Protein AF-0000000078887656 (afdb_homodimer)

InterPro domains:
  IPR001005 SANT/Myb domain [PF00249] (3-48)
  IPR001005 SANT/Myb domain [PF00249] (54-100)
  IPR001005 SANT/Myb domain [PF00249] (106-149)
  IPR001005 SANT/Myb domain [PS50090] (1-48)
  IPR001005 SANT/Myb domain [PS50090] (49-100)
  IPR001005 SANT/Myb domain [PS50090] (101-151)
  IPR001005 SANT/Myb domain [SM00717] (2-50)
  IPR001005 SANT/Myb domain [SM00717] (53-102)
  IPR001005 SANT/Myb domain [SM00717] (105-153)
  IPR001005 SANT/Myb domain [cd00167] (5-48)
  IPR001005 SANT/Myb domain [cd00167] (56-100)
  IPR001005 SANT/Myb domain [cd00167] (108-148)
  IPR009057 Homedomain-like superfamily [SSF46689] (3-52)
  IPR009057 Homedomain-like superfamily [SSF46689] (51-147)
  IPR017930 Myb domain [PS51294] (1-48)
  IPR017930 Myb domain [PS51294] (49-104)
  IPR017930 Myb domain [PS51294] (106-155)
  IPR050560 Transcription factors Myb-like [PTHR45614] (54-153)

Structure (mmCIF, N/CA/C/O backbone):
data_AF-0000000078887656-model_v1
#
loop_
_entity.id
_entity.type
_entity.pdbx_description
1 polymer 'Uncharacterized protein'
#
loop_
_atom_site.group_PDB
_atom_site.id
_atom_site.type_symbol
_atom_site.label_atom_id
_atom_site.label_alt_id
_atom_site.label_comp_id
_atom_site.label_asym_id
_atom_site.label_entity_id
_atom_site.label_seq_id
_atom_site.pdbx_PDB_ins_code
_atom_site.Cartn_x
_atom_site.Cartn_y
_atom_site.Cartn_z
_atom_site.occupancy
_atom_site.B_iso_or_equiv
_atom_site.auth_seq_id
_atom_site.auth_comp_id
_atom_site.auth_asym_id
_atom_site.auth_atom_id
_atom_site.pdbx_PDB_model_num
ATOM 1 N N . ILE A 1 1 ? 14.57 22.562 29.5 1 83.75 1 ILE A N 1
ATOM 2 C CA . ILE A 1 1 ? 13.531 22.391 28.5 1 83.75 1 ILE A CA 1
ATOM 3 C C . ILE A 1 1 ? 13.672 21.031 27.828 1 83.75 1 ILE A C 1
ATOM 5 O O . ILE A 1 1 ? 14.758 20.672 27.359 1 83.75 1 ILE A O 1
ATOM 9 N N . ASN A 1 2 ? 12.695 20.234 27.969 1 86.88 2 ASN A N 1
ATOM 10 C CA . ASN A 1 2 ? 12.688 18.891 27.438 1 86.88 2 ASN A CA 1
ATOM 11 C C . ASN A 1 2 ? 12.406 18.875 25.938 1 86.88 2 ASN A C 1
ATOM 13 O O . ASN A 1 2 ? 11.305 19.219 25.5 1 86.88 2 ASN A O 1
ATOM 17 N N . LYS A 1 3 ? 13.445 18.578 25.125 1 88.19 3 LYS A N 1
ATOM 18 C CA . LYS A 1 3 ? 13.289 18.547 23.672 1 88.19 3 LYS A CA 1
ATOM 19 C C . LYS A 1 3 ? 13.031 17.125 23.172 1 88.19 3 LYS A C 1
ATOM 21 O O . LYS A 1 3 ? 13.086 16.875 21.969 1 88.19 3 LYS A O 1
ATOM 26 N N . GLY A 1 4 ? 12.773 16.266 24.188 1 89 4 GLY A N 1
ATOM 27 C CA . GLY A 1 4 ? 12.57 14.859 23.859 1 89 4 GLY A CA 1
ATOM 28 C C . GLY A 1 4 ? 11.148 14.562 23.422 1 89 4 GLY A C 1
ATOM 29 O O . GLY A 1 4 ? 10.312 15.461 23.344 1 89 4 GLY A O 1
ATOM 30 N N . ARG A 1 5 ? 10.898 13.289 23.25 1 93.56 5 ARG A N 1
ATOM 31 C CA . ARG A 1 5 ? 9.594 12.828 22.781 1 93.56 5 ARG A CA 1
ATOM 32 C C . ARG A 1 5 ? 8.531 12.984 23.859 1 93.56 5 ARG A C 1
ATOM 34 O O . ARG A 1 5 ? 8.844 12.914 25.047 1 93.56 5 ARG A O 1
ATOM 41 N N . TRP A 1 6 ? 7.34 13.414 23.406 1 96.81 6 TRP A N 1
ATOM 42 C CA . TRP A 1 6 ? 6.195 13.453 24.312 1 96.81 6 TRP A CA 1
ATOM 43 C C . TRP A 1 6 ? 5.75 12.039 24.688 1 96.81 6 TRP A C 1
ATOM 45 O O . TRP A 1 6 ? 5.668 11.164 23.828 1 96.81 6 TRP A O 1
ATOM 55 N N . THR A 1 7 ? 5.531 11.797 25.984 1 95.62 7 THR A N 1
ATOM 56 C CA . THR A 1 7 ? 5.035 10.5 26.422 1 95.62 7 THR A CA 1
ATOM 57 C C . THR A 1 7 ? 3.514 10.438 26.312 1 95.62 7 THR A C 1
ATOM 59 O O . THR A 1 7 ? 2.852 11.469 26.203 1 95.62 7 THR A O 1
ATOM 62 N N . LYS A 1 8 ? 3.006 9.25 26.391 1 96.06 8 LYS A N 1
ATOM 63 C CA . LYS A 1 8 ? 1.556 9.086 26.359 1 96.06 8 LYS A CA 1
ATOM 64 C C . LYS A 1 8 ? 0.898 9.812 27.531 1 96.06 8 LYS A C 1
ATOM 66 O O . LYS A 1 8 ? -0.168 10.406 27.375 1 96.06 8 LYS A O 1
ATOM 71 N N . GLU A 1 9 ? 1.502 9.75 28.594 1 96.06 9 GLU A N 1
ATOM 72 C CA . GLU A 1 9 ? 0.995 10.422 29.781 1 96.06 9 GLU A CA 1
ATOM 73 C C . GLU A 1 9 ? 0.99 11.938 29.609 1 96.06 9 GLU A C 1
ATOM 75 O O . GLU A 1 9 ? 0.031 12.609 29.984 1 96.06 9 GLU A O 1
ATOM 80 N N . GLU A 1 10 ? 2.033 12.422 29.094 1 96.5 10 GLU A N 1
ATOM 81 C CA . GLU A 1 10 ? 2.119 13.859 28.828 1 96.5 10 GLU A CA 1
ATOM 82 C C . GLU A 1 10 ? 1.035 14.297 27.844 1 96.5 10 GLU A C 1
ATOM 84 O O . GLU A 1 10 ? 0.403 15.336 28.047 1 96.5 10 GLU A O 1
ATOM 89 N N . ASP A 1 11 ? 0.928 13.477 26.859 1 97.44 11 ASP A N 1
ATOM 90 C CA . ASP A 1 11 ? -0.087 13.781 25.859 1 97.44 11 ASP A CA 1
ATOM 91 C C . ASP A 1 11 ? -1.481 13.82 26.484 1 97.44 11 ASP A C 1
ATOM 93 O O . ASP A 1 11 ? -2.26 14.734 26.203 1 97.44 11 ASP A O 1
ATOM 97 N N . GLU A 1 12 ? -1.842 12.812 27.266 1 97.19 12 GLU A N 1
ATOM 98 C CA . GLU A 1 12 ? -3.141 12.766 27.922 1 97.19 12 GLU A CA 1
ATOM 99 C C . GLU A 1 12 ? -3.332 13.969 28.844 1 97.19 12 GLU A C 1
ATOM 101 O O . GLU A 1 12 ? -4.41 14.562 28.875 1 97.19 12 GLU A O 1
ATOM 106 N N . LYS A 1 13 ? -2.328 14.25 29.547 1 96.75 13 LYS A N 1
ATOM 107 C CA . LYS A 1 13 ? -2.375 15.406 30.438 1 96.75 13 LYS A CA 1
ATOM 108 C C . LYS A 1 13 ? -2.596 16.703 29.656 1 96.75 13 LYS A C 1
ATOM 110 O O . LYS A 1 13 ? -3.41 17.531 30.047 1 96.75 13 LYS A O 1
ATOM 115 N N . LEU A 1 14 ? -1.89 16.844 28.625 1 97.19 14 LEU A N 1
ATOM 116 C CA . LEU A 1 14 ? -2.018 18.031 27.797 1 97.19 14 LEU A CA 1
ATOM 117 C C . LEU A 1 14 ? -3.428 18.156 27.234 1 97.19 14 LEU A C 1
ATOM 119 O O . LEU A 1 14 ? -4 19.234 27.203 1 97.19 14 LEU A O 1
ATOM 123 N N . LYS A 1 15 ? -3.938 17.094 26.75 1 96.25 15 LYS A N 1
ATOM 124 C CA . LYS A 1 15 ? -5.305 17.094 26.234 1 96.25 15 LYS A CA 1
ATOM 125 C C . LYS A 1 15 ? -6.293 17.578 27.281 1 96.25 15 LYS A C 1
ATOM 127 O O . LYS A 1 15 ? -7.148 18.422 27 1 96.25 15 LYS A O 1
ATOM 132 N N . ASP A 1 16 ? -6.172 16.984 28.453 1 96.44 16 ASP A N 1
ATOM 133 C CA . ASP A 1 16 ? -7.059 17.359 29.547 1 96.44 16 ASP A CA 1
ATOM 134 C C . ASP A 1 16 ? -6.934 18.844 29.875 1 96.44 16 ASP A C 1
ATOM 136 O O . ASP A 1 16 ? -7.941 19.531 30.047 1 96.44 16 ASP A O 1
ATOM 140 N N . LEU A 1 17 ? -5.777 19.328 29.969 1 96.31 17 LEU A N 1
ATOM 141 C CA . LEU A 1 17 ? -5.512 20.719 30.312 1 96.31 17 LEU A CA 1
ATOM 142 C C . LEU A 1 17 ? -6.027 21.672 29.234 1 96.31 17 LEU A C 1
ATOM 144 O O . LEU A 1 17 ? -6.582 22.719 29.547 1 96.31 17 LEU A O 1
ATOM 148 N N . ALA A 1 18 ? -5.738 21.219 28.031 1 94.25 18 ALA A N 1
ATOM 149 C CA . ALA A 1 18 ? -6.215 22.047 26.906 1 94.25 18 ALA A CA 1
ATOM 150 C C . ALA A 1 18 ? -7.734 22.156 26.922 1 94.25 18 ALA A C 1
ATOM 152 O O . ALA A 1 18 ? -8.289 23.219 26.594 1 94.25 18 ALA A O 1
ATOM 153 N N . CYS A 1 19 ? -8.383 21.125 27.281 1 93 19 CYS A N 1
ATOM 154 C CA . CYS A 1 19 ? -9.836 21.109 27.375 1 93 19 CYS A CA 1
ATOM 155 C C . CYS A 1 19 ? -10.328 21.969 28.531 1 93 19 CYS A C 1
ATOM 157 O O . CYS A 1 19 ? -11.32 22.688 28.406 1 93 19 CYS A O 1
ATOM 159 N N . GLU A 1 20 ? -9.625 21.953 29.578 1 94.12 20 GLU A N 1
ATOM 160 C CA . GLU A 1 20 ? -10.039 22.641 30.797 1 94.12 20 GLU A CA 1
ATOM 161 C C . GLU A 1 20 ? -9.664 24.125 30.75 1 94.12 20 GLU A C 1
ATOM 163 O O . GLU A 1 20 ? -10.469 24.984 31.125 1 94.12 20 GLU A O 1
ATOM 168 N N . LEU A 1 21 ? -8.484 24.438 30.297 1 94.5 21 LEU A N 1
ATOM 169 C CA . LEU A 1 21 ? -7.949 25.797 30.406 1 94.5 21 LEU A CA 1
ATOM 170 C C . LEU A 1 21 ? -8.062 26.531 29.078 1 94.5 21 LEU A C 1
ATOM 172 O O . LEU A 1 21 ? -7.941 27.75 29.031 1 94.5 21 LEU A O 1
ATOM 176 N N . GLY A 1 22 ? -8.328 25.766 28.047 1 90 22 GLY A N 1
ATOM 177 C CA . GLY A 1 22 ? -8.352 26.375 26.734 1 90 22 GLY A CA 1
ATOM 178 C C . GLY A 1 22 ? -6.977 26.75 26.219 1 90 22 GLY A C 1
ATOM 179 O O . GLY A 1 22 ? -5.98 26.125 26.578 1 90 22 GLY A O 1
ATOM 180 N N . PRO A 1 23 ? -6.938 27.781 25.328 1 87.94 23 PRO A N 1
ATOM 181 C CA . PRO A 1 23 ? -5.664 28.109 24.688 1 87.94 23 PRO A CA 1
ATOM 182 C C . PRO A 1 23 ? -4.801 29.047 25.531 1 87.94 23 PRO A C 1
ATOM 184 O O . PRO A 1 23 ? -4.281 30.047 25.016 1 87.94 23 PRO A O 1
ATOM 187 N N . ASN A 1 24 ? -4.781 28.859 26.75 1 95.38 24 ASN A N 1
ATOM 188 C CA . ASN A 1 24 ? -3.854 29.516 27.656 1 95.38 24 ASN A CA 1
ATOM 189 C C . ASN A 1 24 ? -2.586 28.688 27.859 1 95.38 24 ASN A C 1
ATOM 191 O O . ASN A 1 24 ? -2.408 28.062 28.906 1 95.38 24 ASN A O 1
ATOM 195 N N . TRP A 1 25 ? -1.712 28.797 26.953 1 96.81 25 TRP A N 1
ATOM 196 C CA . TRP A 1 25 ? -0.589 27.875 26.859 1 96.81 25 TRP A CA 1
ATOM 197 C C . TRP A 1 25 ? 0.437 28.141 27.953 1 96.81 25 TRP A C 1
ATOM 199 O O . TRP A 1 25 ? 1.14 27.234 28.391 1 96.81 25 TRP A O 1
ATOM 209 N N . LYS A 1 26 ? 0.559 29.422 28.406 1 96.31 26 LYS A N 1
ATOM 210 C CA . LYS A 1 26 ? 1.424 29.719 29.531 1 96.31 26 LYS A CA 1
ATOM 211 C C . LYS A 1 26 ? 0.971 28.969 30.781 1 96.31 26 LYS A C 1
ATOM 213 O O . LYS A 1 26 ? 1.787 28.359 31.484 1 96.31 26 LYS A O 1
ATOM 218 N N . GLU A 1 27 ? -0.291 29.031 30.953 1 96.19 27 GLU A N 1
ATOM 219 C CA . GLU A 1 27 ? -0.86 28.328 32.094 1 96.19 27 GLU A CA 1
ATOM 220 C C . GLU A 1 27 ? -0.752 26.812 31.922 1 96.19 27 GLU A C 1
ATOM 222 O O . GLU A 1 27 ? -0.432 26.094 32.875 1 96.19 27 GLU A O 1
ATOM 227 N N . VAL A 1 28 ? -1.08 26.266 30.734 1 96.88 28 VAL A N 1
ATOM 228 C CA . VAL A 1 28 ? -0.982 24.844 30.438 1 96.88 28 VAL A CA 1
ATOM 229 C C . VAL A 1 28 ? 0.438 24.359 30.719 1 96.88 28 VAL A C 1
ATOM 231 O O . VAL A 1 28 ? 0.633 23.344 31.391 1 96.88 28 VAL A O 1
ATOM 234 N N . ALA A 1 29 ? 1.453 25.125 30.281 1 96.69 29 ALA A N 1
ATOM 235 C CA . ALA A 1 29 ? 2.861 24.766 30.391 1 96.69 29 ALA A CA 1
ATOM 236 C C . ALA A 1 29 ? 3.299 24.703 31.844 1 96.69 29 ALA A C 1
ATOM 238 O O . ALA A 1 29 ? 4.211 23.969 32.219 1 96.69 29 ALA A O 1
ATOM 239 N N . SER A 1 30 ? 2.652 25.547 32.688 1 96.38 30 SER A N 1
ATOM 240 C CA . SER A 1 30 ? 3.008 25.609 34.094 1 96.38 30 SER A CA 1
ATOM 241 C C . SER A 1 30 ? 2.752 24.281 34.781 1 96.38 30 SER A C 1
ATOM 243 O O . SER A 1 30 ? 3.287 24.031 35.875 1 96.38 30 SER A O 1
ATOM 245 N N . HIS A 1 31 ? 1.967 23.422 34.125 1 96.25 31 HIS A N 1
ATOM 246 C CA . HIS A 1 31 ? 1.666 22.125 34.719 1 96.25 31 HIS A CA 1
ATOM 247 C C . HIS A 1 31 ? 2.672 21.062 34.281 1 96.25 31 HIS A C 1
ATOM 249 O O . HIS A 1 31 ? 2.574 19.906 34.656 1 96.25 31 HIS A O 1
ATOM 255 N N . PHE A 1 32 ? 3.566 21.453 33.438 1 96.44 32 PHE A N 1
ATOM 256 C CA . PHE A 1 32 ? 4.641 20.578 33 1 96.44 32 PHE A CA 1
ATOM 257 C C . PHE A 1 32 ? 5.988 21.062 33.5 1 96.44 32 PHE A C 1
ATOM 259 O O . PHE A 1 32 ? 6.289 22.25 33.438 1 96.44 32 PHE A O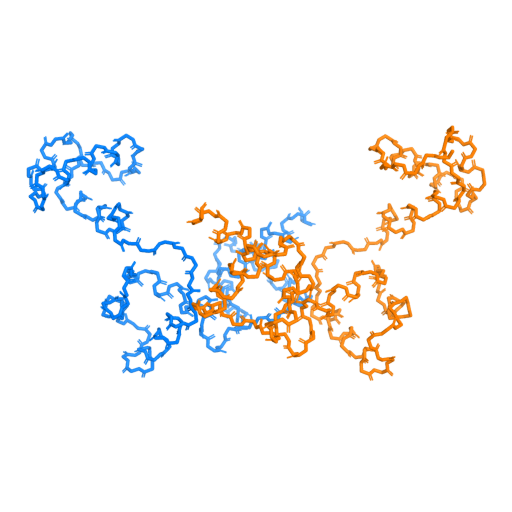 1
ATOM 266 N N . PRO A 1 33 ? 6.801 20.156 34.094 1 92.31 33 PRO A N 1
ATOM 267 C CA . PRO A 1 33 ? 8.078 20.562 34.688 1 92.31 33 PRO A CA 1
ATOM 268 C C . PRO A 1 33 ? 9.102 21 33.625 1 92.31 33 PRO A C 1
ATOM 270 O O . PRO A 1 33 ? 9.953 21.844 33.906 1 92.31 33 PRO A O 1
ATOM 273 N N . ASP A 1 34 ? 9 20.422 32.438 1 94.94 34 ASP A N 1
ATOM 274 C CA . ASP A 1 34 ? 10.109 20.641 31.516 1 94.94 34 ASP A CA 1
ATOM 275 C C . ASP A 1 34 ? 9.602 20.938 30.109 1 94.94 34 ASP A C 1
ATOM 277 O O . ASP A 1 34 ? 10.281 20.641 29.125 1 94.94 34 ASP A O 1
ATOM 281 N N . ARG A 1 35 ? 8.398 21.422 30.047 1 96.38 35 ARG A N 1
ATOM 282 C CA . ARG A 1 35 ? 7.852 21.812 28.75 1 96.38 35 ARG A CA 1
ATOM 283 C C . ARG A 1 35 ? 7.547 23.312 28.703 1 96.38 35 ARG A C 1
ATOM 285 O O . ARG A 1 35 ? 7.055 23.875 29.688 1 96.38 35 ARG A O 1
ATOM 292 N N . THR A 1 36 ? 7.805 23.891 27.547 1 96.56 36 THR A N 1
ATOM 293 C CA . THR A 1 36 ? 7.523 25.312 27.359 1 96.56 36 THR A CA 1
ATOM 294 C C . THR A 1 36 ? 6.121 25.516 26.797 1 96.56 36 THR A C 1
ATOM 296 O O . THR A 1 36 ? 5.484 24.562 26.344 1 96.56 36 THR A O 1
ATOM 299 N N . ASP A 1 37 ? 5.684 26.703 26.812 1 96.12 37 ASP A N 1
ATOM 300 C CA . ASP A 1 37 ? 4.363 27.031 26.281 1 96.12 37 ASP A CA 1
ATOM 301 C C . ASP A 1 37 ? 4.305 26.766 24.781 1 96.12 37 ASP A C 1
ATOM 303 O O . ASP A 1 37 ? 3.316 26.234 24.281 1 96.12 37 ASP A O 1
ATOM 307 N N . VAL A 1 38 ? 5.41 27.109 24.125 1 96.06 38 VAL A N 1
ATOM 308 C CA . VAL A 1 38 ? 5.465 26.906 22.688 1 96.06 38 VAL A CA 1
ATOM 309 C C . VAL A 1 38 ? 5.398 25.422 22.359 1 96.06 38 VAL A C 1
ATOM 311 O O . VAL A 1 38 ? 4.707 25.016 21.422 1 96.06 38 VAL A O 1
ATOM 314 N N . GLN A 1 39 ? 6.031 24.625 23.141 1 96.62 39 GLN A N 1
ATOM 315 C CA . GLN A 1 39 ? 6.016 23.172 22.922 1 96.62 39 GLN A CA 1
ATOM 316 C C . GLN A 1 39 ? 4.617 22.609 23.125 1 96.62 39 GLN A C 1
ATOM 318 O O . GLN A 1 39 ? 4.168 21.766 22.328 1 96.62 39 GLN A O 1
ATOM 323 N N . CYS A 1 40 ? 3.975 23.047 24.094 1 97.06 40 CYS A N 1
ATOM 324 C CA . CYS A 1 40 ? 2.615 22.594 24.375 1 97.06 40 CYS A CA 1
ATOM 325 C C . CYS A 1 40 ? 1.669 23 23.25 1 97.06 40 CYS A C 1
ATOM 327 O O . CYS A 1 40 ? 0.871 22.172 22.781 1 97.06 40 CYS A O 1
ATOM 329 N N . GLN A 1 41 ? 1.842 24.219 22.922 1 95.88 41 GLN A N 1
ATOM 330 C CA . GLN A 1 41 ? 1.02 24.75 21.844 1 95.88 41 GLN A CA 1
ATOM 331 C C . GLN A 1 41 ? 1.218 23.953 20.562 1 95.88 41 GLN A C 1
ATOM 333 O O . GLN A 1 41 ? 0.247 23.562 19.906 1 95.88 41 GLN A O 1
ATOM 338 N N . GLN A 1 42 ? 2.41 23.719 20.188 1 95 42 GLN A N 1
ATOM 339 C CA . GLN A 1 42 ? 2.729 22.984 18.969 1 95 42 GLN A CA 1
ATOM 340 C C . GLN A 1 42 ? 2.215 21.547 19.031 1 95 42 GLN A C 1
ATOM 342 O O . GLN A 1 42 ? 1.653 21.031 18.062 1 95 42 GLN A O 1
ATOM 347 N N . ARG A 1 43 ? 2.447 21 20.172 1 96.12 43 ARG A N 1
ATOM 348 C CA . ARG A 1 43 ? 1.996 19.625 20.344 1 96.12 43 ARG A CA 1
ATOM 349 C C . ARG A 1 43 ? 0.486 19.516 20.156 1 96.12 43 ARG A C 1
ATOM 351 O O . ARG A 1 43 ? -0.001 18.578 19.516 1 96.12 43 ARG A O 1
ATOM 358 N N . TRP A 1 44 ? -0.22 20.375 20.672 1 95.38 44 TRP A N 1
ATOM 359 C CA . TRP A 1 44 ? -1.676 20.375 20.562 1 95.38 44 TRP A CA 1
ATOM 360 C C . TRP A 1 44 ? -2.113 20.609 19.125 1 95.38 44 TRP A C 1
ATOM 362 O O . TRP A 1 44 ? -2.869 19.797 18.562 1 95.38 44 TRP A O 1
ATOM 372 N N . HIS A 1 45 ? -1.579 21.625 18.469 1 92.38 45 HIS A N 1
ATOM 373 C CA . HIS A 1 45 ? -2.051 22.047 17.156 1 92.38 45 HIS A CA 1
ATOM 374 C C . HIS A 1 45 ? -1.65 21.062 16.062 1 92.38 45 HIS A C 1
ATOM 376 O O . HIS A 1 45 ? -2.381 20.875 15.094 1 92.38 45 HIS A O 1
ATOM 382 N N . LYS A 1 46 ? -0.534 20.359 16.359 1 92.5 46 LYS A N 1
ATOM 383 C CA . LYS A 1 46 ? -0.004 19.531 15.273 1 92.5 46 LYS A CA 1
ATOM 384 C C . LYS A 1 46 ? -0.311 18.047 15.5 1 92.5 46 LYS A C 1
ATOM 386 O O . LYS A 1 46 ? -0.23 17.25 14.578 1 92.5 46 LYS A O 1
ATOM 391 N N . VAL A 1 47 ? -0.684 17.719 16.75 1 94.25 47 VAL A N 1
ATOM 392 C CA . VAL A 1 47 ? -0.737 16.281 17.016 1 94.25 47 VAL A CA 1
ATOM 393 C C . VAL A 1 47 ? -2.029 15.945 17.75 1 94.25 47 VAL A C 1
ATOM 395 O O . VAL A 1 47 ? -2.744 15.016 17.359 1 94.25 47 VAL A O 1
ATOM 398 N N . LEU A 1 48 ? -2.43 16.703 18.75 1 94.75 48 LEU A N 1
ATOM 399 C CA . LEU A 1 48 ? -3.396 16.203 19.719 1 94.75 48 LEU A CA 1
ATOM 400 C C . LEU A 1 48 ? -4.789 16.766 19.438 1 94.75 48 LEU A C 1
ATOM 402 O O . LEU A 1 48 ? -5.789 16.188 19.859 1 94.75 48 LEU A O 1
ATOM 406 N N . ASN A 1 49 ? -4.855 17.859 18.719 1 93 49 ASN A N 1
ATOM 407 C CA . ASN A 1 49 ? -6.145 18.484 18.422 1 93 49 ASN A CA 1
ATOM 408 C C . ASN A 1 49 ? -7.098 17.5 17.75 1 93 49 ASN A C 1
ATOM 410 O O . ASN A 1 49 ? -6.781 16.938 16.703 1 93 49 ASN A O 1
ATOM 414 N N . PRO A 1 50 ? -8.242 17.234 18.312 1 90.56 50 PRO A N 1
ATOM 415 C CA . PRO A 1 50 ? -9.203 16.266 17.766 1 90.56 50 PRO A CA 1
ATOM 416 C C . PRO A 1 50 ? -9.742 16.656 16.406 1 90.56 50 PRO A C 1
ATOM 418 O O . PRO A 1 50 ? -10.297 15.82 15.688 1 90.56 50 PRO A O 1
ATOM 421 N N . GLU A 1 51 ? -9.594 17.875 16 1 91.44 51 GLU A N 1
ATOM 422 C CA . GLU A 1 51 ? -10.086 18.328 14.703 1 91.44 51 GLU A CA 1
ATOM 423 C C . GLU A 1 51 ? -9.141 17.906 13.578 1 91.44 51 GLU A C 1
ATOM 425 O O . GLU A 1 51 ? -9.508 17.969 12.398 1 91.44 51 GLU A O 1
ATOM 430 N N . LEU A 1 52 ? -7.938 17.531 13.977 1 92.81 52 LEU A N 1
ATOM 431 C CA . LEU A 1 52 ? -6.977 17.078 12.984 1 92.81 52 LEU A CA 1
ATOM 432 C C . LEU A 1 52 ? -7.418 15.742 12.375 1 92.81 52 LEU A C 1
ATOM 434 O O . LEU A 1 52 ? -7.898 14.859 13.094 1 92.81 52 LEU A O 1
ATOM 438 N N . ILE A 1 53 ? -7.266 15.688 11.094 1 91.38 53 ILE A N 1
ATOM 439 C CA . ILE A 1 53 ? -7.602 14.453 10.391 1 91.38 53 ILE A CA 1
ATOM 440 C C . ILE A 1 53 ? -6.324 13.695 10.031 1 91.38 53 ILE A C 1
ATOM 442 O O . ILE A 1 53 ? -5.484 14.203 9.281 1 91.38 53 ILE A O 1
ATOM 446 N N . LYS A 1 54 ? -6 12.523 10.594 1 87.31 54 LYS A N 1
ATOM 447 C CA . LYS A 1 54 ? -4.805 11.719 10.375 1 87.31 54 LYS A CA 1
ATOM 448 C C . LYS A 1 54 ? -5.121 10.477 9.539 1 87.31 54 LYS A C 1
ATOM 450 O O . LYS A 1 54 ? -4.223 9.711 9.188 1 87.31 54 LYS A O 1
ATOM 455 N N . GLY A 1 55 ? -6.254 10.391 8.961 1 87.12 55 GLY A N 1
ATOM 456 C CA . GLY A 1 55 ? -6.688 9.211 8.234 1 87.12 55 GLY A CA 1
ATOM 457 C C . GLY A 1 55 ? -6.434 9.305 6.742 1 87.12 55 GLY A C 1
ATOM 458 O O . GLY A 1 55 ? -5.699 10.188 6.285 1 87.12 55 GLY A O 1
ATOM 459 N N . PRO A 1 56 ? -6.91 8.398 6.031 1 91.06 56 PRO A N 1
ATOM 460 C CA . PRO A 1 56 ? -6.684 8.367 4.582 1 91.06 56 PRO A CA 1
ATOM 461 C C . PRO A 1 56 ? -7.191 9.625 3.881 1 91.06 56 PRO A C 1
ATOM 463 O O . PRO A 1 56 ? -8.094 10.297 4.387 1 91.06 56 PRO A O 1
ATOM 466 N N . TRP A 1 57 ? -6.535 9.945 2.822 1 95.81 57 TRP A N 1
ATOM 467 C CA . TRP A 1 57 ? -6.949 11.07 1.981 1 95.81 57 TRP A CA 1
ATOM 468 C C . TRP A 1 57 ? -8.086 10.656 1.049 1 95.81 57 TRP A C 1
ATOM 470 O O . TRP A 1 57 ? -8.07 9.555 0.492 1 95.81 57 TRP A O 1
ATOM 480 N N . THR A 1 58 ? -9.094 11.555 0.947 1 94.75 58 THR A N 1
ATOM 481 C CA . THR A 1 58 ? -10.172 11.32 -0.006 1 94.75 58 THR A CA 1
ATOM 482 C C . THR A 1 58 ? -9.82 11.891 -1.376 1 94.75 58 THR A C 1
ATOM 484 O O . THR A 1 58 ? -8.883 12.688 -1.499 1 94.75 58 THR A O 1
ATOM 487 N N . LYS A 1 59 ? -10.594 11.477 -2.326 1 96.19 59 LYS A N 1
ATOM 488 C CA . LYS A 1 59 ? -10.383 12 -3.67 1 96.19 59 LYS A CA 1
ATOM 489 C C . LYS A 1 59 ? -10.594 13.516 -3.703 1 96.19 59 LYS A C 1
ATOM 491 O O . LYS A 1 59 ? -9.852 14.234 -4.379 1 96.19 59 LYS A O 1
ATOM 496 N N . GLU A 1 60 ? -11.539 13.922 -2.936 1 97 60 GLU A N 1
ATOM 497 C CA . GLU A 1 60 ? -11.844 15.352 -2.871 1 97 60 GLU A CA 1
ATOM 498 C C . GLU A 1 60 ? -10.68 16.125 -2.266 1 97 60 GLU A C 1
ATOM 500 O O . GLU A 1 60 ? -10.328 17.203 -2.76 1 97 60 GLU A O 1
ATOM 505 N N . GLU A 1 61 ? -10.156 15.602 -1.241 1 97.38 61 GLU A N 1
ATOM 506 C CA . GLU A 1 61 ? -8.992 16.234 -0.62 1 97.38 61 GLU A CA 1
ATOM 507 C C . GLU A 1 61 ? -7.809 16.281 -1.581 1 97.38 61 GLU A C 1
ATOM 509 O O . GLU A 1 61 ? -7.148 17.312 -1.713 1 97.38 61 GLU A O 1
ATOM 514 N N . ASP A 1 62 ? -7.609 15.172 -2.25 1 98.06 62 ASP A N 1
ATOM 515 C CA . ASP A 1 62 ? -6.516 15.094 -3.211 1 98.06 62 ASP A CA 1
ATOM 516 C C . ASP A 1 62 ? -6.684 16.125 -4.328 1 98.06 62 ASP A C 1
ATOM 518 O O . ASP A 1 62 ? -5.73 16.812 -4.691 1 98.06 62 ASP A O 1
ATOM 522 N N . GLU A 1 63 ? -7.852 16.188 -4.824 1 97.94 63 GLU A N 1
ATOM 523 C CA . GLU A 1 63 ? -8.141 17.141 -5.895 1 97.94 63 GLU A CA 1
ATOM 524 C C . GLU A 1 63 ? -7.926 18.578 -5.422 1 97.94 63 GLU A C 1
ATOM 526 O O . GLU A 1 63 ? -7.418 19.406 -6.172 1 97.94 63 GLU A O 1
ATOM 531 N N . LYS A 1 64 ? -8.289 18.797 -4.188 1 98.19 64 LYS A N 1
ATOM 532 C CA . LYS A 1 64 ? -8.102 20.125 -3.623 1 98.19 64 LYS A CA 1
ATOM 533 C C . LYS A 1 64 ? -6.621 20.453 -3.475 1 98.19 64 LYS A C 1
ATOM 535 O O . LYS A 1 64 ? -6.195 21.578 -3.779 1 98.19 64 LYS A O 1
ATOM 540 N N . VAL A 1 65 ? -5.855 19.5 -3.047 1 98.5 65 VAL A N 1
ATOM 541 C CA . VAL A 1 65 ? -4.414 19.703 -2.926 1 98.5 65 VAL A CA 1
ATOM 542 C C . VAL A 1 65 ? -3.822 20.047 -4.293 1 98.5 65 VAL A C 1
ATOM 544 O O . VAL A 1 65 ? -3.049 21 -4.426 1 98.5 65 VAL A O 1
ATOM 547 N N . VAL A 1 66 ? -4.184 19.328 -5.293 1 98.31 66 VAL A N 1
ATOM 548 C CA . VAL A 1 66 ? -3.678 19.531 -6.648 1 98.31 66 VAL A CA 1
ATOM 549 C C . VAL A 1 66 ? -4.059 20.922 -7.141 1 98.31 66 VAL A C 1
ATOM 551 O O . VAL A 1 66 ? -3.227 21.641 -7.699 1 98.31 66 VAL A O 1
ATOM 554 N N . GLU A 1 67 ? -5.305 21.281 -6.914 1 98.44 67 GLU A N 1
ATOM 555 C CA . GLU A 1 67 ? -5.801 22.594 -7.309 1 98.44 67 GLU A CA 1
ATOM 556 C C . GLU A 1 67 ? -4.992 23.703 -6.656 1 98.44 67 GLU A C 1
ATOM 558 O O . GLU A 1 67 ? -4.57 24.656 -7.332 1 98.44 67 GLU A O 1
ATOM 563 N N . LEU A 1 68 ? -4.766 23.578 -5.418 1 98.44 68 LEU A N 1
ATOM 564 C CA . LEU A 1 68 ? -4.09 24.625 -4.652 1 98.44 68 LEU A CA 1
ATOM 565 C C . LEU A 1 68 ? -2.607 24.688 -5.004 1 98.44 68 LEU A C 1
ATOM 567 O O . LEU A 1 68 ? -2.014 25.766 -5.027 1 98.44 68 LEU A O 1
ATOM 571 N N . VAL A 1 69 ? -2.047 23.547 -5.312 1 98.25 69 VAL A N 1
ATOM 572 C CA . VAL A 1 69 ? -0.655 23.531 -5.75 1 98.25 69 VAL A CA 1
ATOM 573 C C . VAL A 1 69 ? -0.529 24.219 -7.105 1 98.25 69 VAL A C 1
ATOM 575 O O . VAL A 1 69 ? 0.441 24.938 -7.359 1 98.25 69 VAL A O 1
ATOM 578 N N . ASN A 1 70 ? -1.473 23.969 -7.934 1 97.94 70 ASN A N 1
ATOM 579 C CA . ASN A 1 70 ? -1.479 24.625 -9.234 1 97.94 70 ASN A CA 1
ATOM 580 C C . ASN A 1 70 ? -1.629 26.141 -9.094 1 97.94 70 ASN A C 1
ATOM 582 O O . ASN A 1 70 ? -1.05 26.891 -9.875 1 97.94 70 ASN A O 1
ATOM 586 N N . LYS A 1 71 ? -2.316 26.562 -8.047 1 97.56 71 LYS A N 1
ATOM 587 C CA . LYS A 1 71 ? -2.594 27.969 -7.832 1 97.56 71 LYS A CA 1
ATOM 588 C C . LYS A 1 71 ? -1.436 28.656 -7.113 1 97.56 71 LYS A C 1
ATOM 590 O O . LYS A 1 71 ? -1.003 29.734 -7.512 1 97.56 71 LYS A O 1
ATOM 595 N N . TYR A 1 72 ? -0.883 28.031 -6.074 1 97.31 72 TYR A N 1
ATOM 596 C CA . TYR A 1 72 ? 0.065 28.703 -5.191 1 97.31 72 TYR A CA 1
ATOM 597 C C . TYR A 1 72 ? 1.466 28.125 -5.355 1 97.31 72 TYR A C 1
ATOM 599 O O . TYR A 1 72 ? 2.432 28.656 -4.801 1 97.31 72 TYR A O 1
ATOM 607 N N . GLY A 1 73 ? 1.58 27.031 -6.098 1 96.62 73 GLY A N 1
ATOM 608 C CA . GLY A 1 73 ? 2.852 26.344 -6.191 1 96.62 73 GLY A CA 1
ATOM 609 C C . GLY A 1 73 ? 3.076 25.344 -5.062 1 96.62 73 GLY A C 1
ATOM 610 O O . GLY A 1 73 ? 2.379 25.391 -4.043 1 96.62 73 GLY A O 1
ATOM 611 N N . PRO A 1 74 ? 4.055 24.484 -5.18 1 96.06 74 PRO A N 1
ATOM 612 C CA . PRO A 1 74 ? 4.359 23.453 -4.172 1 96.06 74 PRO A CA 1
ATOM 613 C C . PRO A 1 74 ? 5.309 23.969 -3.088 1 96.06 74 PRO A C 1
ATOM 615 O O . PRO A 1 74 ? 6.383 23.391 -2.883 1 96.06 74 PRO A O 1
ATOM 618 N N . LYS A 1 75 ? 5.008 25.062 -2.322 1 94.31 75 LYS A N 1
ATOM 619 C CA . LYS A 1 75 ? 5.879 25.656 -1.312 1 94.31 75 LYS A CA 1
ATOM 620 C C . LYS A 1 75 ? 5.07 26.188 -0.135 1 94.31 75 LYS A C 1
ATOM 622 O O . LYS A 1 75 ? 5.473 26.047 1.021 1 94.31 75 LYS A O 1
ATOM 627 N N . LYS A 1 76 ? 3.877 26.766 -0.322 1 96.44 76 LYS A N 1
ATOM 628 C CA . LYS A 1 76 ? 3.062 27.391 0.718 1 96.44 76 LYS A CA 1
ATOM 629 C C . LYS A 1 76 ? 2.129 26.375 1.368 1 96.44 76 LYS A C 1
ATOM 631 O O . LYS A 1 76 ? 0.906 26.531 1.336 1 96.44 76 LYS A O 1
ATOM 636 N N . TRP A 1 77 ? 2.711 25.469 2.064 1 98.25 77 TRP A N 1
ATOM 637 C CA . TRP A 1 77 ? 1.966 24.297 2.545 1 98.25 77 TRP A CA 1
ATOM 638 C C . TRP A 1 77 ? 1.033 24.688 3.688 1 98.25 77 TRP A C 1
ATOM 640 O O . TRP A 1 77 ? -0.061 24.141 3.82 1 98.25 77 TRP A O 1
ATOM 650 N N . SER A 1 78 ? 1.481 25.625 4.52 1 96.44 78 SER A N 1
ATOM 651 C CA . SER A 1 78 ? 0.598 26.094 5.582 1 96.44 78 SER A CA 1
ATOM 652 C C . SER A 1 78 ? -0.653 26.75 5.008 1 96.44 78 SER A C 1
ATOM 654 O O . SER A 1 78 ? -1.755 26.562 5.523 1 96.44 78 SER A O 1
ATOM 656 N N . LEU A 1 79 ? -0.441 27.5 3.988 1 97.44 79 LEU A N 1
ATOM 657 C CA . LEU A 1 79 ? -1.559 28.141 3.309 1 97.44 79 LEU A CA 1
ATOM 658 C C . LEU A 1 79 ? -2.475 27.109 2.664 1 97.44 79 LEU A C 1
ATOM 660 O O . LEU A 1 79 ? -3.697 27.188 2.791 1 97.44 79 LEU A O 1
ATOM 664 N N . ILE A 1 80 ? -1.915 26.141 2.023 1 98 80 ILE A N 1
ATOM 665 C CA . ILE A 1 80 ? -2.666 25.078 1.367 1 98 80 ILE A CA 1
ATOM 666 C C . ILE A 1 80 ? -3.5 24.312 2.398 1 98 80 ILE A C 1
ATOM 668 O O . ILE A 1 80 ? -4.688 24.062 2.18 1 98 80 ILE A O 1
ATOM 672 N N . ALA A 1 81 ? -2.896 24.062 3.537 1 97.62 81 ALA A N 1
ATOM 673 C CA . ALA A 1 81 ? -3.555 23.297 4.598 1 97.62 81 ALA A CA 1
ATOM 674 C C . ALA A 1 81 ? -4.781 24.047 5.121 1 97.62 81 ALA A C 1
ATOM 676 O O . ALA A 1 81 ? -5.766 23.422 5.52 1 97.62 81 ALA A O 1
ATOM 677 N N . GLN A 1 82 ? -4.766 25.328 5.047 1 97 82 GLN A N 1
ATOM 678 C CA . GLN A 1 82 ? -5.871 26.141 5.539 1 97 82 GLN A CA 1
ATOM 679 C C . GLN A 1 82 ? -7.133 25.922 4.707 1 97 82 GLN A C 1
ATOM 681 O O . GLN A 1 82 ? -8.242 26.172 5.18 1 97 82 GLN A O 1
ATOM 686 N N . HIS A 1 83 ? -6.914 25.453 3.525 1 97.25 83 HIS A N 1
ATOM 687 C CA . HIS A 1 83 ? -8.047 25.234 2.633 1 97.25 83 HIS A CA 1
ATOM 688 C C . HIS A 1 83 ? -8.594 23.812 2.75 1 97.25 83 HIS A C 1
ATOM 690 O O . HIS A 1 83 ? -9.555 23.453 2.068 1 97.25 83 HIS A O 1
ATOM 696 N N . LEU A 1 84 ? -7.965 23.047 3.584 1 97.19 84 LEU A N 1
ATOM 697 C CA . LEU A 1 84 ? -8.406 21.672 3.824 1 97.19 84 LEU A CA 1
ATOM 698 C C . LEU A 1 84 ? -8.852 21.5 5.273 1 97.19 84 LEU A C 1
ATOM 700 O O . LEU A 1 84 ? -8.211 22.016 6.191 1 97.19 84 LEU A O 1
ATOM 704 N N . LYS A 1 85 ? -9.906 20.859 5.402 1 94.94 85 LYS A N 1
ATOM 705 C CA . LYS A 1 85 ? -10.43 20.656 6.75 1 94.94 85 LYS A CA 1
ATOM 706 C C . LYS A 1 85 ? -9.617 19.609 7.504 1 94.94 85 LYS A C 1
ATOM 708 O O . LYS A 1 85 ? -9.523 18.453 7.07 1 94.94 85 LYS A O 1
ATOM 713 N N . GLY A 1 86 ? -8.945 20.062 8.547 1 95.81 86 GLY A N 1
ATOM 714 C CA . GLY A 1 86 ? -8.336 19.125 9.477 1 95.81 86 GLY A CA 1
ATOM 715 C C . GLY A 1 86 ? -6.961 18.656 9.039 1 95.81 86 GLY A C 1
ATOM 716 O O . GLY A 1 86 ? -6.391 17.734 9.625 1 95.81 86 GLY A O 1
ATOM 717 N N . ARG A 1 87 ? -6.508 19.281 7.984 1 97.5 87 ARG A N 1
ATOM 718 C CA . ARG A 1 87 ? -5.172 18.922 7.527 1 97.5 87 ARG A CA 1
ATOM 719 C C . ARG A 1 87 ? -4.148 19.969 7.938 1 97.5 87 ARG A C 1
ATOM 721 O O . ARG A 1 87 ? -4.484 21.141 8.094 1 97.5 87 ARG A O 1
ATOM 728 N N . ILE A 1 88 ? -2.898 19.531 8.07 1 97 88 ILE A N 1
ATOM 729 C CA . ILE A 1 88 ? -1.829 20.469 8.375 1 97 88 ILE A CA 1
ATOM 730 C C . ILE A 1 88 ? -0.822 20.5 7.227 1 97 88 ILE A C 1
ATOM 732 O O . ILE A 1 88 ? -0.854 19.641 6.348 1 97 88 ILE A O 1
ATOM 736 N N . GLY A 1 89 ? 0.046 21.484 7.238 1 97.06 89 GLY A N 1
ATOM 737 C CA . GLY A 1 89 ? 0.983 21.703 6.148 1 97.06 89 GLY A CA 1
ATOM 738 C C . GLY A 1 89 ? 1.848 20.5 5.848 1 97.06 89 GLY A C 1
ATOM 739 O O . GLY A 1 89 ? 2.037 20.141 4.684 1 97.06 89 GLY A O 1
ATOM 740 N N . LYS A 1 90 ? 2.355 19.875 6.852 1 96.62 90 LYS A N 1
ATOM 741 C CA . LYS A 1 90 ? 3.209 18.703 6.68 1 96.62 90 LYS A CA 1
ATOM 742 C C . LYS A 1 90 ? 2.475 17.594 5.926 1 96.62 90 LYS A C 1
ATOM 744 O O . LYS A 1 90 ? 3.043 16.969 5.035 1 96.62 90 LYS A O 1
ATOM 749 N N . GLN A 1 91 ? 1.242 17.406 6.281 1 97.69 91 GLN A N 1
ATOM 750 C CA . GLN A 1 91 ? 0.434 16.375 5.633 1 97.69 91 GLN A CA 1
ATOM 751 C C . GLN A 1 91 ? 0.247 16.672 4.148 1 97.69 91 GLN A C 1
ATOM 753 O O . GLN A 1 91 ? 0.414 15.797 3.305 1 97.69 91 GLN A O 1
ATOM 758 N N . CYS A 1 92 ? -0.055 17.859 3.865 1 98.44 92 CYS A N 1
ATOM 759 C CA . CYS A 1 92 ? -0.259 18.266 2.482 1 98.44 92 CYS A CA 1
ATOM 760 C C . CYS A 1 92 ? 1.019 18.094 1.668 1 98.44 92 CYS A C 1
ATOM 762 O O . CYS A 1 92 ? 0.985 17.578 0.554 1 98.44 92 CYS A O 1
ATOM 764 N N . ARG A 1 93 ? 2.018 18.547 2.277 1 98.12 93 ARG A N 1
ATOM 765 C CA . ARG A 1 93 ? 3.314 18.422 1.618 1 98.12 93 ARG A CA 1
ATOM 766 C C . ARG A 1 93 ? 3.639 16.969 1.306 1 98.12 93 ARG A C 1
ATOM 768 O O . ARG A 1 93 ? 3.996 16.641 0.173 1 98.12 93 ARG A O 1
ATOM 775 N N . GLU A 1 94 ? 3.516 16.156 2.256 1 97.38 94 GLU A N 1
ATOM 776 C CA . GLU A 1 94 ? 3.811 14.742 2.08 1 97.38 94 GLU A CA 1
ATOM 777 C C . GLU A 1 94 ? 2.879 14.109 1.05 1 97.38 94 GLU A C 1
ATOM 779 O O . GLU A 1 94 ? 3.314 13.297 0.232 1 97.38 94 GLU A O 1
ATOM 784 N N . ARG A 1 95 ? 1.682 14.484 1.138 1 98.19 95 ARG A N 1
ATOM 785 C CA . ARG A 1 95 ? 0.704 13.945 0.199 1 98.19 95 ARG A CA 1
ATOM 786 C C . ARG A 1 95 ? 1.069 14.305 -1.238 1 98.19 95 ARG A C 1
ATOM 788 O O . ARG A 1 95 ? 1.015 13.453 -2.127 1 98.19 95 ARG A O 1
ATOM 795 N N . TRP A 1 96 ? 1.452 15.508 -1.457 1 98.44 96 TRP A N 1
ATOM 796 C CA . TRP A 1 96 ? 1.801 15.961 -2.799 1 98.44 96 TRP A CA 1
ATOM 797 C C . TRP A 1 96 ? 3.059 15.258 -3.301 1 98.44 96 TRP A C 1
ATOM 799 O O . TRP A 1 96 ? 3.043 14.625 -4.355 1 98.44 96 TRP A O 1
ATOM 809 N N . HIS A 1 97 ? 4.102 15.258 -2.463 1 97.12 97 HIS A N 1
ATOM 810 C CA . HIS A 1 97 ? 5.422 14.852 -2.928 1 97.12 97 HIS A CA 1
ATOM 811 C C . HIS A 1 97 ? 5.523 13.328 -3.047 1 97.12 97 HIS A C 1
ATOM 813 O O . HIS A 1 97 ? 6.316 12.812 -3.836 1 97.12 97 HIS A O 1
ATOM 819 N N . ASN A 1 98 ? 4.617 12.711 -2.416 1 96.56 98 ASN A N 1
ATOM 820 C CA . ASN A 1 98 ? 4.777 11.266 -2.428 1 96.56 98 ASN A CA 1
ATOM 821 C C . ASN A 1 98 ? 3.676 10.586 -3.242 1 96.56 98 ASN A C 1
ATOM 823 O O . ASN A 1 98 ? 3.816 9.43 -3.643 1 96.56 98 ASN A O 1
ATOM 827 N N . HIS A 1 99 ? 2.625 11.336 -3.471 1 96.38 99 HIS A N 1
ATOM 828 C CA . HIS A 1 99 ? 1.502 10.602 -4.051 1 96.38 99 HIS A CA 1
ATOM 829 C C . HIS A 1 99 ? 0.893 11.367 -5.219 1 96.38 99 HIS A C 1
ATOM 831 O O . HIS A 1 99 ? 0.52 10.773 -6.23 1 96.38 99 HIS A O 1
ATOM 837 N N . LEU A 1 100 ? 0.817 12.648 -5.152 1 97.62 100 LEU A N 1
ATOM 838 C CA . LEU A 1 100 ? -0.059 13.367 -6.07 1 97.62 100 LEU A CA 1
ATOM 83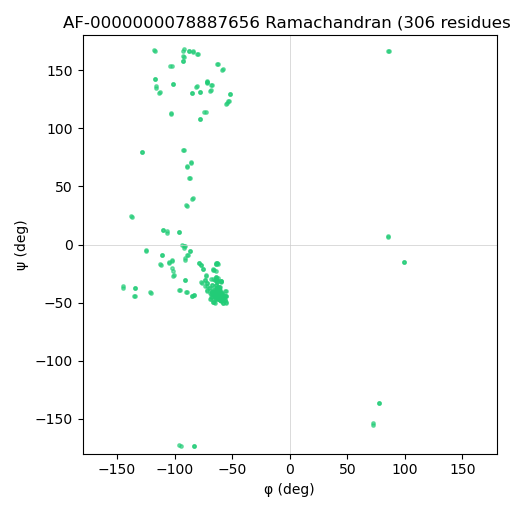9 C C . LEU A 1 100 ? 0.74 13.984 -7.215 1 97.62 100 LEU A C 1
ATOM 841 O O . LEU A 1 100 ? 0.205 14.203 -8.305 1 97.62 100 LEU A O 1
ATOM 845 N N . ASN A 1 101 ? 2.01 14.266 -6.945 1 97.12 101 ASN A N 1
ATOM 846 C CA . ASN A 1 101 ? 2.867 14.828 -7.98 1 97.12 101 ASN A CA 1
ATOM 847 C C . ASN A 1 101 ? 2.838 13.992 -9.258 1 97.12 101 ASN A C 1
ATOM 849 O O . ASN A 1 101 ? 3.08 12.781 -9.219 1 97.12 101 ASN A O 1
ATOM 853 N N . PRO A 1 102 ? 2.498 14.594 -10.383 1 95.44 102 PRO A N 1
ATOM 854 C CA . PRO A 1 102 ? 2.344 13.852 -11.641 1 95.44 102 PRO A CA 1
ATOM 855 C C . PRO A 1 102 ? 3.652 13.227 -12.117 1 95.44 102 PRO A C 1
ATOM 857 O O . PRO A 1 102 ? 3.637 12.328 -12.969 1 95.44 102 PRO A O 1
ATOM 860 N N . HIS A 1 103 ? 4.738 13.617 -11.648 1 95.62 103 HIS A N 1
ATOM 861 C CA . HIS A 1 103 ? 6.035 13.133 -12.102 1 95.62 103 HIS A CA 1
ATOM 862 C C . HIS A 1 103 ? 6.441 11.859 -11.367 1 95.62 103 HIS A C 1
ATOM 864 O O . HIS A 1 103 ? 7.457 11.242 -11.695 1 95.62 103 HIS A O 1
ATOM 870 N N . ILE A 1 104 ? 5.629 11.477 -10.375 1 96.19 104 ILE A N 1
ATOM 871 C CA . ILE A 1 104 ? 5.938 10.289 -9.594 1 96.19 104 ILE A CA 1
ATOM 872 C C . ILE A 1 104 ? 5.559 9.039 -10.383 1 96.19 104 ILE A C 1
ATOM 874 O O . ILE A 1 104 ? 4.457 8.953 -10.93 1 96.19 104 ILE A O 1
ATOM 878 N N . SER A 1 105 ? 6.48 8.133 -10.438 1 93.56 105 SER A N 1
ATOM 879 C CA . SER A 1 105 ? 6.211 6.871 -11.117 1 93.56 105 SER A CA 1
ATOM 880 C C . SER A 1 105 ? 5.516 5.879 -10.195 1 93.56 105 SER A C 1
ATOM 882 O O . SER A 1 105 ? 6.004 5.598 -9.102 1 93.56 105 SER A O 1
ATOM 884 N N . LYS A 1 106 ? 4.426 5.285 -10.664 1 88.12 106 LYS A N 1
ATOM 885 C CA . LYS A 1 106 ? 3.68 4.312 -9.867 1 88.12 106 LYS A CA 1
ATOM 886 C C . LYS A 1 106 ? 3.84 2.904 -10.43 1 88.12 106 LYS A C 1
ATOM 888 O O . LYS A 1 106 ? 3.158 1.974 -10 1 88.12 106 LYS A O 1
ATOM 893 N N . SER A 1 107 ? 4.77 2.807 -11.312 1 91.75 107 SER A N 1
ATOM 894 C CA . SER A 1 107 ? 4.996 1.504 -11.93 1 91.75 107 SER A CA 1
ATOM 895 C C . SER A 1 107 ? 5.82 0.597 -11.023 1 91.75 107 SER A C 1
ATOM 897 O O . SER A 1 107 ? 6.398 1.058 -10.039 1 91.75 107 SER A O 1
ATOM 899 N N . SER A 1 108 ? 5.809 -0.661 -11.32 1 95.38 108 SER A N 1
ATOM 900 C CA . SER A 1 108 ? 6.629 -1.623 -10.586 1 95.38 108 SER A CA 1
ATOM 901 C C . SER A 1 108 ? 8.109 -1.324 -10.758 1 95.38 108 SER A C 1
ATOM 903 O O . SER A 1 108 ? 8.516 -0.675 -11.727 1 95.38 108 SER A O 1
ATOM 905 N N . TRP A 1 109 ? 8.852 -1.763 -9.82 1 96.75 109 TRP A N 1
ATOM 906 C CA . TRP A 1 109 ? 10.297 -1.565 -9.828 1 96.75 109 TRP A CA 1
ATOM 907 C C . TRP A 1 109 ? 10.961 -2.447 -10.883 1 96.75 109 TRP A C 1
ATOM 909 O O . TRP A 1 109 ? 10.578 -3.607 -11.055 1 96.75 109 TRP A O 1
ATOM 919 N N . THR A 1 110 ? 11.945 -1.89 -11.578 1 96.31 110 THR A N 1
ATOM 920 C CA . THR A 1 110 ? 12.703 -2.646 -12.57 1 96.31 110 THR A CA 1
ATOM 921 C C . THR A 1 110 ? 13.945 -3.266 -11.945 1 96.31 110 THR A C 1
ATOM 923 O O . THR A 1 110 ? 14.398 -2.824 -10.883 1 96.31 110 THR A O 1
ATOM 926 N N . GLU A 1 111 ? 14.43 -4.215 -12.648 1 93.62 111 GLU A N 1
ATOM 927 C CA . GLU A 1 111 ? 15.68 -4.812 -12.195 1 93.62 111 GLU A CA 1
ATOM 928 C C . GLU A 1 111 ? 16.812 -3.791 -12.211 1 93.62 111 GLU A C 1
ATOM 930 O O . GLU A 1 111 ? 17.703 -3.826 -11.352 1 93.62 111 GLU A O 1
ATOM 935 N N . GLU A 1 112 ? 16.719 -2.91 -13.125 1 96.62 112 GLU A N 1
ATOM 936 C CA . GLU A 1 112 ? 17.75 -1.87 -13.234 1 96.62 112 GLU A CA 1
ATOM 937 C C . GLU A 1 112 ? 17.672 -0.905 -12.055 1 96.62 112 GLU A C 1
ATOM 939 O O . GLU A 1 112 ? 18.703 -0.499 -11.516 1 96.62 112 GLU A O 1
ATOM 944 N N . GLU A 1 113 ? 16.516 -0.535 -11.68 1 97.31 113 GLU A N 1
ATOM 945 C CA . GLU A 1 113 ? 16.344 0.335 -10.516 1 97.31 113 GLU A CA 1
ATOM 946 C C . GLU A 1 113 ? 16.844 -0.342 -9.242 1 97.31 113 GLU A C 1
ATOM 948 O O . GLU A 1 113 ? 17.484 0.29 -8.406 1 97.31 113 GLU A O 1
ATOM 953 N N . ASP A 1 114 ? 16.578 -1.61 -9.18 1 95.88 114 ASP A N 1
ATOM 954 C CA . ASP A 1 114 ? 17.016 -2.359 -8.008 1 95.88 114 ASP A CA 1
ATOM 955 C C . ASP A 1 114 ? 18.547 -2.35 -7.898 1 95.88 114 ASP A C 1
ATOM 957 O O . ASP A 1 114 ? 19.094 -2.16 -6.809 1 95.88 114 ASP A O 1
ATOM 961 N N . LYS A 1 115 ? 19.109 -2.617 -9.016 1 96.44 115 LYS A N 1
ATOM 962 C CA . LYS A 1 115 ? 20.562 -2.615 -9.039 1 96.44 115 LYS A CA 1
ATOM 963 C C . LYS A 1 115 ? 21.125 -1.252 -8.641 1 96.44 115 LYS A C 1
ATOM 965 O O . LYS A 1 115 ? 22.062 -1.169 -7.836 1 96.44 115 LYS A O 1
ATOM 970 N N . LEU A 1 116 ? 20.484 -0.204 -9.141 1 97.88 116 LEU A N 1
ATOM 971 C CA . LEU A 1 116 ? 20.938 1.156 -8.844 1 97.88 116 LEU A CA 1
ATOM 972 C C . LEU A 1 116 ? 20.75 1.479 -7.367 1 97.88 116 LEU A C 1
ATOM 974 O O . LEU A 1 116 ? 21.656 2.053 -6.742 1 97.88 116 LEU A O 1
ATOM 978 N N . ILE A 1 117 ? 19.672 1.093 -6.754 1 97.88 117 ILE A N 1
ATOM 979 C CA . ILE A 1 117 ? 19.391 1.352 -5.348 1 97.88 117 ILE A CA 1
ATOM 980 C C . ILE A 1 117 ? 20.406 0.602 -4.477 1 97.88 117 ILE A C 1
ATOM 982 O O . ILE A 1 117 ? 20.922 1.155 -3.508 1 97.88 117 ILE A O 1
ATOM 986 N N . TYR A 1 118 ? 20.656 -0.649 -4.887 1 97.56 118 TYR A N 1
ATOM 987 C CA . TYR A 1 118 ? 21.578 -1.483 -4.133 1 97.56 118 TYR A CA 1
ATOM 988 C C . TYR A 1 118 ? 22.969 -0.853 -4.09 1 97.56 118 TYR A C 1
ATOM 990 O O . TYR A 1 118 ? 23.562 -0.718 -3.02 1 97.56 118 TYR A O 1
ATOM 998 N N . GLU A 1 119 ? 23.453 -0.426 -5.254 1 97.94 119 GLU A N 1
ATOM 999 C CA . GLU A 1 119 ? 24.781 0.166 -5.352 1 97.94 119 GLU A CA 1
ATOM 1000 C C . GLU A 1 119 ? 24.859 1.486 -4.594 1 97.94 119 GLU A C 1
ATOM 1002 O O . GLU A 1 119 ? 25.844 1.757 -3.902 1 97.94 119 GLU A O 1
ATOM 1007 N N . ALA A 1 120 ? 23.828 2.311 -4.738 1 98.19 120 ALA A N 1
ATOM 1008 C CA . ALA A 1 120 ? 23.797 3.604 -4.062 1 98.19 120 ALA A CA 1
ATOM 1009 C C . ALA A 1 120 ? 23.75 3.428 -2.547 1 98.19 120 ALA A C 1
ATOM 1011 O O . ALA A 1 120 ? 24.438 4.133 -1.809 1 98.19 120 ALA A O 1
ATOM 1012 N N . HIS A 1 121 ? 22.938 2.51 -2.107 1 97.56 121 HIS A N 1
ATOM 1013 C CA . HIS A 1 121 ? 22.828 2.242 -0.678 1 97.56 121 HIS A CA 1
ATOM 1014 C C . HIS A 1 121 ? 24.141 1.726 -0.111 1 97.56 121 HIS A C 1
ATOM 1016 O O . HIS A 1 121 ? 24.516 2.055 1.021 1 97.56 121 HIS A O 1
ATOM 1022 N N . LYS A 1 122 ? 24.812 0.883 -0.87 1 96.69 122 LYS A N 1
ATOM 1023 C CA . LYS A 1 122 ? 26.125 0.375 -0.471 1 96.69 122 LYS A CA 1
ATOM 1024 C C . LYS A 1 122 ? 27.125 1.514 -0.285 1 96.69 122 LYS A C 1
ATOM 1026 O O . LYS A 1 122 ? 27.938 1.486 0.639 1 96.69 122 LYS A O 1
ATOM 1031 N N . LYS A 1 123 ? 26.984 2.559 -1.042 1 97.81 123 LYS A N 1
ATOM 1032 C CA . LYS A 1 123 ? 27.922 3.672 -1.059 1 97.81 123 LYS A CA 1
ATOM 1033 C C . LYS A 1 123 ? 27.547 4.727 -0.023 1 97.81 123 LYS A C 1
ATOM 1035 O O . LYS A 1 123 ? 28.422 5.277 0.656 1 97.81 123 LYS A O 1
ATOM 1040 N N . MET A 1 124 ? 26.281 5.059 0.156 1 97.31 124 MET A N 1
ATOM 1041 C CA . MET A 1 124 ? 25.938 6.25 0.924 1 97.31 124 MET A CA 1
ATOM 1042 C C . MET A 1 124 ? 24.984 5.898 2.062 1 97.31 124 MET A C 1
ATOM 1044 O O . MET A 1 124 ? 24.594 6.77 2.846 1 97.31 124 MET A O 1
ATOM 1048 N N . GLY A 1 125 ? 24.531 4.668 2.146 1 97.06 125 GLY A N 1
ATOM 1049 C CA . GLY A 1 125 ? 23.688 4.246 3.248 1 97.06 125 GLY A CA 1
ATOM 1050 C C . GLY A 1 125 ? 22.25 4.703 3.104 1 97.06 125 GLY A C 1
ATOM 1051 O O . GLY A 1 125 ? 21.688 4.648 2.01 1 97.06 125 GLY A O 1
ATOM 1052 N N . ASN A 1 126 ? 21.656 5.188 4.199 1 97.5 126 ASN A N 1
ATOM 1053 C CA . ASN A 1 126 ? 20.234 5.5 4.234 1 97.5 126 ASN A CA 1
ATOM 1054 C C . ASN A 1 126 ? 19.953 6.938 3.805 1 97.5 126 ASN A C 1
ATOM 1056 O O . ASN A 1 126 ? 19.109 7.613 4.379 1 97.5 126 ASN A O 1
ATOM 1060 N N . LYS A 1 127 ? 20.734 7.418 2.91 1 98.44 127 LYS A N 1
ATOM 1061 C CA . LYS A 1 127 ? 20.484 8.75 2.371 1 98.44 127 LYS A CA 1
ATOM 1062 C C . LYS A 1 127 ? 19.5 8.703 1.21 1 98.44 127 LYS A C 1
ATOM 1064 O O . LYS A 1 127 ? 19.859 9 0.069 1 98.44 127 LYS A O 1
ATOM 1069 N N . TRP A 1 128 ? 18.25 8.438 1.507 1 98.38 128 TRP A N 1
ATOM 1070 C CA . TRP A 1 128 ? 17.219 8.117 0.53 1 98.38 128 TRP A CA 1
ATOM 1071 C C . TRP A 1 128 ? 16.953 9.297 -0.393 1 98.38 128 TRP A C 1
ATOM 1073 O O . TRP A 1 128 ? 16.672 9.117 -1.578 1 98.38 128 TRP A O 1
ATOM 1083 N N . ALA A 1 129 ? 17.047 10.539 0.178 1 97.69 129 ALA A N 1
ATOM 1084 C CA . ALA A 1 129 ? 16.844 11.727 -0.647 1 97.69 129 ALA A CA 1
ATOM 1085 C C . ALA A 1 129 ? 17.922 11.82 -1.737 1 97.69 129 ALA A C 1
ATOM 1087 O O . ALA A 1 129 ? 17.625 12.188 -2.875 1 97.69 129 ALA A O 1
ATOM 1088 N N . GLU A 1 130 ? 19.141 11.438 -1.42 1 98.25 130 GLU A N 1
ATOM 1089 C CA . GLU A 1 130 ? 20.234 11.438 -2.377 1 98.25 130 GLU A CA 1
ATOM 1090 C C . GLU A 1 130 ? 20.078 10.328 -3.408 1 98.25 130 GLU A C 1
ATOM 1092 O O . GLU A 1 130 ? 20.328 10.531 -4.598 1 98.25 130 GLU A O 1
ATOM 1097 N N . ILE A 1 131 ? 19.625 9.203 -2.945 1 98.44 131 ILE A N 1
ATOM 1098 C CA . ILE A 1 131 ? 19.438 8.07 -3.846 1 98.44 131 ILE A CA 1
ATOM 1099 C C . ILE A 1 131 ? 18.297 8.375 -4.828 1 98.44 131 ILE A C 1
ATOM 1101 O O . ILE A 1 131 ? 18.375 8.008 -6.004 1 98.44 131 ILE A O 1
ATOM 1105 N N . ALA A 1 132 ? 17.312 9.086 -4.367 1 98.19 132 ALA A N 1
ATOM 1106 C CA . ALA A 1 132 ? 16.156 9.422 -5.195 1 98.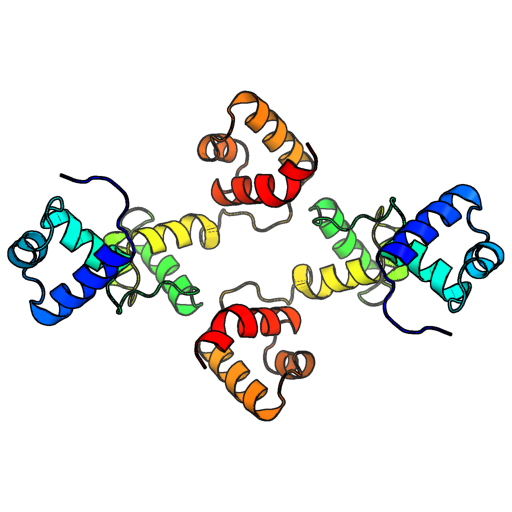19 132 ALA A CA 1
ATOM 1107 C C . ALA A 1 132 ? 16.562 10.297 -6.379 1 98.19 132 ALA A C 1
ATOM 1109 O O . ALA A 1 132 ? 15.961 10.227 -7.449 1 98.19 132 ALA A O 1
ATOM 1110 N N . LYS A 1 133 ? 17.625 11.062 -6.227 1 97.56 133 LYS A N 1
ATOM 1111 C CA . LYS A 1 133 ? 18.109 11.922 -7.301 1 97.56 133 LYS A CA 1
ATOM 1112 C C . LYS A 1 133 ? 18.609 11.094 -8.484 1 97.56 133 LYS A C 1
ATOM 1114 O O . LYS A 1 133 ? 18.656 11.586 -9.617 1 97.56 133 LYS A O 1
ATOM 1119 N N . LEU A 1 134 ? 18.953 9.844 -8.203 1 97.62 134 LEU A N 1
ATOM 1120 C CA . LEU A 1 134 ? 19.484 8.961 -9.242 1 97.62 134 LEU A CA 1
ATOM 1121 C C . LEU A 1 134 ? 18.359 8.234 -9.961 1 97.62 134 LEU A C 1
ATOM 1123 O O . LEU A 1 134 ? 18.594 7.57 -10.977 1 97.62 134 LEU A O 1
ATOM 1127 N N . LEU A 1 135 ? 17.156 8.344 -9.445 1 97.88 135 LEU A N 1
ATOM 1128 C CA . LEU A 1 135 ? 16.016 7.609 -9.984 1 97.88 135 LEU A CA 1
ATOM 1129 C C . LEU A 1 135 ? 14.852 8.539 -10.266 1 97.88 135 LEU A C 1
ATOM 1131 O O . LEU A 1 135 ? 13.883 8.578 -9.508 1 97.88 135 LEU A O 1
ATOM 1135 N N . PRO A 1 136 ? 14.961 9.219 -11.406 1 95.81 136 PRO A N 1
ATOM 1136 C CA . PRO A 1 136 ? 13.867 10.141 -11.727 1 95.81 136 PRO A CA 1
ATOM 1137 C C . PRO A 1 136 ? 12.492 9.469 -11.648 1 95.81 136 PRO A C 1
ATOM 1139 O O . PRO A 1 136 ? 12.32 8.352 -12.133 1 95.81 136 PRO A O 1
ATOM 1142 N N . GLY A 1 137 ? 11.617 10.141 -10.914 1 96.31 137 GLY A N 1
ATOM 1143 C CA . GLY A 1 137 ? 10.258 9.633 -10.812 1 96.31 137 GLY A CA 1
ATOM 1144 C C . GLY A 1 137 ? 10.016 8.867 -9.523 1 96.31 137 GLY A C 1
ATOM 1145 O O . GLY A 1 137 ? 8.867 8.594 -9.164 1 96.31 137 GLY A O 1
ATOM 1146 N N . ARG A 1 138 ? 11.109 8.516 -8.883 1 98.12 138 ARG A N 1
ATOM 1147 C CA . ARG A 1 138 ? 10.977 7.805 -7.613 1 98.12 138 ARG A CA 1
ATOM 1148 C C . ARG A 1 138 ? 11.195 8.75 -6.438 1 98.12 138 ARG A C 1
ATOM 1150 O O . ARG A 1 138 ? 12.086 9.602 -6.477 1 98.12 138 ARG A O 1
ATOM 1157 N N . THR A 1 139 ? 10.359 8.594 -5.41 1 98.12 139 THR A N 1
ATOM 1158 C CA . THR A 1 139 ? 10.508 9.438 -4.23 1 98.12 139 THR A CA 1
ATOM 1159 C C . THR A 1 139 ? 11.398 8.758 -3.189 1 98.12 139 THR A C 1
ATOM 1161 O O . THR A 1 139 ? 11.594 7.543 -3.23 1 98.12 139 THR A O 1
ATOM 1164 N N . ASP A 1 140 ? 11.945 9.5 -2.342 1 97.81 140 ASP A N 1
ATOM 1165 C CA . ASP A 1 140 ? 12.758 8.945 -1.267 1 97.81 140 ASP A CA 1
ATOM 1166 C C . ASP A 1 140 ? 11.961 7.926 -0.452 1 97.81 140 ASP A C 1
ATOM 1168 O O . ASP A 1 140 ? 12.469 6.852 -0.125 1 97.81 140 ASP A O 1
ATOM 1172 N N . ASN A 1 141 ? 10.734 8.289 -0.247 1 97.75 141 ASN A N 1
ATOM 1173 C CA . ASN A 1 141 ? 9.875 7.387 0.516 1 97.75 141 ASN A CA 1
ATOM 1174 C C . ASN A 1 141 ? 9.648 6.07 -0.22 1 97.75 141 ASN A C 1
ATOM 1176 O O . ASN A 1 141 ? 9.695 5 0.389 1 97.75 141 ASN A O 1
ATOM 1180 N N . ALA A 1 142 ? 9.406 6.152 -1.464 1 97.75 142 ALA A N 1
ATOM 1181 C CA . ALA A 1 142 ? 9.203 4.949 -2.266 1 97.75 142 ALA A CA 1
ATOM 1182 C C . ALA A 1 142 ? 10.438 4.055 -2.246 1 97.75 142 ALA A C 1
ATOM 1184 O O . ALA A 1 142 ? 10.32 2.834 -2.117 1 97.75 142 ALA A O 1
ATOM 1185 N N . ILE A 1 143 ? 11.539 4.641 -2.32 1 98.06 143 ILE A N 1
ATOM 1186 C CA . ILE A 1 143 ? 12.797 3.904 -2.346 1 98.06 143 ILE A CA 1
ATOM 1187 C C . ILE A 1 143 ? 13.031 3.242 -0.991 1 98.06 143 ILE A C 1
ATOM 1189 O O . ILE A 1 143 ? 13.391 2.062 -0.923 1 98.06 143 ILE A O 1
ATOM 1193 N N . LYS A 1 144 ? 12.852 3.988 -0.001 1 98.12 144 LYS A N 1
ATOM 1194 C CA . LYS A 1 144 ? 13 3.459 1.353 1 98.12 144 LYS A CA 1
ATOM 1195 C C . LYS A 1 144 ? 12.094 2.252 1.574 1 98.12 144 LYS A C 1
ATOM 1197 O O . LYS A 1 144 ? 12.539 1.221 2.084 1 98.12 144 LYS A O 1
ATOM 1202 N N . ASN A 1 145 ? 10.844 2.43 1.165 1 96.44 145 ASN A N 1
ATOM 1203 C CA . ASN A 1 145 ? 9.875 1.348 1.34 1 96.44 145 ASN A CA 1
ATOM 1204 C C . ASN A 1 145 ? 10.258 0.124 0.51 1 96.44 145 ASN A C 1
ATOM 1206 O O . ASN A 1 145 ? 10.156 -1.008 0.987 1 96.44 145 ASN A O 1
ATOM 1210 N N . HIS A 1 146 ? 10.68 0.359 -0.652 1 96.31 146 HIS A N 1
ATOM 1211 C CA . HIS A 1 146 ? 11.102 -0.721 -1.535 1 96.31 146 HIS A CA 1
ATOM 1212 C C . HIS A 1 146 ? 12.305 -1.464 -0.959 1 96.31 146 HIS A C 1
ATOM 1214 O O . HIS A 1 146 ? 12.328 -2.697 -0.941 1 96.31 146 HIS A O 1
ATOM 1220 N N . TRP A 1 147 ? 13.234 -0.724 -0.478 1 97.31 147 TRP A N 1
ATOM 1221 C CA . TRP A 1 147 ? 14.422 -1.296 0.138 1 97.31 147 TRP A CA 1
ATOM 1222 C C . TRP A 1 147 ? 14.055 -2.16 1.339 1 97.31 147 TRP A C 1
ATOM 1224 O O . TRP A 1 147 ? 14.484 -3.314 1.436 1 97.31 147 TRP A O 1
ATOM 1234 N N . ASN A 1 148 ? 13.164 -1.652 2.176 1 96.12 148 ASN A N 1
ATOM 1235 C CA . ASN A 1 148 ? 12.828 -2.309 3.434 1 96.12 148 ASN A CA 1
ATOM 1236 C C . ASN A 1 148 ? 11.914 -3.51 3.215 1 96.12 148 ASN A C 1
ATOM 1238 O O . ASN A 1 148 ? 12.008 -4.508 3.93 1 96.12 148 ASN A O 1
ATOM 1242 N N . SER A 1 149 ? 11.094 -3.408 2.24 1 92.94 149 SER A N 1
ATOM 1243 C CA . SER A 1 149 ? 10.094 -4.453 2.043 1 92.94 149 SER A CA 1
ATOM 1244 C C . SER A 1 149 ? 10.609 -5.547 1.116 1 92.94 149 SER A C 1
ATOM 1246 O O . SER A 1 149 ? 10.211 -6.707 1.235 1 92.94 149 SER A O 1
ATOM 1248 N N . THR A 1 150 ? 11.461 -5.207 0.207 1 90.56 150 THR A N 1
ATOM 1249 C CA . THR A 1 150 ? 11.781 -6.141 -0.866 1 90.56 150 THR A CA 1
ATOM 1250 C C . THR A 1 150 ? 13.273 -6.457 -0.878 1 90.56 150 THR A C 1
ATOM 1252 O O . THR A 1 150 ? 13.664 -7.625 -0.924 1 90.56 150 THR A O 1
ATOM 1255 N N . MET A 1 151 ? 14.086 -5.535 -0.675 1 93.06 151 MET A N 1
ATOM 1256 C CA . MET A 1 151 ? 15.492 -5.699 -1.022 1 93.06 151 MET A CA 1
ATOM 1257 C C . MET A 1 151 ? 16.312 -6.133 0.193 1 93.06 151 MET A C 1
ATOM 1259 O O . MET A 1 151 ? 17.219 -6.961 0.078 1 93.06 151 MET A O 1
ATOM 1263 N N . ARG A 1 152 ? 15.906 -5.512 1.275 1 89.06 152 ARG A N 1
ATOM 1264 C CA . ARG A 1 152 ? 16.703 -5.746 2.48 1 89.06 152 ARG A CA 1
ATOM 1265 C C . ARG A 1 152 ? 16.719 -7.227 2.84 1 89.06 152 ARG A C 1
ATOM 1267 O O . ARG A 1 152 ? 17.734 -7.734 3.336 1 89.06 152 ARG A O 1
ATOM 1274 N N . ARG A 1 153 ? 15.641 -7.973 2.547 1 78.5 153 ARG A N 1
ATOM 1275 C CA . ARG A 1 153 ? 15.539 -9.391 2.885 1 78.5 153 ARG A CA 1
ATOM 1276 C C . ARG A 1 153 ? 16.391 -10.234 1.944 1 78.5 153 ARG A C 1
ATOM 1278 O O . ARG A 1 153 ? 16.734 -11.375 2.271 1 78.5 153 ARG A O 1
ATOM 1285 N N . ARG A 1 154 ? 16.734 -9.758 0.795 1 73.25 154 ARG A N 1
ATOM 1286 C CA . ARG A 1 154 ? 17.484 -10.5 -0.208 1 73.25 154 ARG A CA 1
ATOM 1287 C C . ARG A 1 154 ? 18.984 -10.281 -0.042 1 73.25 154 ARG A C 1
ATOM 1289 O O . ARG A 1 154 ? 19.797 -10.992 -0.638 1 73.25 154 ARG A O 1
ATOM 1296 N N . VAL A 1 155 ? 19.422 -9.344 0.744 1 67.69 155 VAL A N 1
ATOM 1297 C CA . VAL A 1 155 ? 20.844 -9.047 0.974 1 67.69 155 VAL A CA 1
ATOM 1298 C C . VAL A 1 155 ? 21.281 -9.648 2.303 1 67.69 155 VAL A C 1
ATOM 1300 O O . VAL A 1 155 ? 20.562 -9.562 3.305 1 67.69 155 VAL A O 1
ATOM 1303 N N . ILE B 1 1 ? -9.039 -39.188 3.418 1 85 1 ILE B N 1
ATOM 1304 C CA . ILE B 1 1 ? -8.281 -38.188 2.684 1 85 1 ILE B CA 1
ATOM 1305 C C . ILE B 1 1 ? -8.414 -36.844 3.371 1 85 1 ILE B C 1
ATOM 1307 O O . ILE B 1 1 ? -9.531 -36.406 3.656 1 85 1 ILE B O 1
ATOM 1311 N N . ASN B 1 2 ? -7.336 -36.312 3.834 1 87.75 2 ASN B N 1
ATOM 1312 C CA . ASN B 1 2 ? -7.301 -35.062 4.555 1 87.75 2 ASN B CA 1
ATOM 1313 C C . ASN B 1 2 ? -7.402 -33.875 3.6 1 87.75 2 ASN B C 1
ATOM 1315 O O . ASN B 1 2 ? -6.48 -33.625 2.822 1 87.75 2 ASN B O 1
ATOM 1319 N N . LYS B 1 3 ? -8.555 -33.188 3.607 1 88.44 3 LYS B N 1
ATOM 1320 C CA . LYS B 1 3 ? -8.758 -32.031 2.736 1 88.44 3 LYS B CA 1
ATOM 1321 C C . LYS B 1 3 ? -8.469 -30.719 3.471 1 88.44 3 LYS B C 1
ATOM 1323 O O . LYS B 1 3 ? -8.773 -29.641 2.969 1 88.44 3 LYS B O 1
ATOM 1328 N N . GLY B 1 4 ? -7.867 -30.938 4.668 1 89.62 4 GLY B N 1
ATOM 1329 C CA . GLY B 1 4 ? -7.578 -29.781 5.5 1 89.62 4 GLY B CA 1
ATOM 1330 C C . GLY B 1 4 ? -6.281 -29.078 5.121 1 89.62 4 GLY B C 1
ATOM 1331 O O . GLY B 1 4 ? -5.598 -29.5 4.184 1 89.62 4 GLY B O 1
ATOM 1332 N N . ARG B 1 5 ? -5.918 -28.109 5.941 1 93.81 5 ARG B N 1
ATOM 1333 C CA . ARG B 1 5 ? -4.727 -27.312 5.691 1 93.81 5 ARG B CA 1
ATOM 1334 C C . ARG B 1 5 ? -3.459 -28.125 5.949 1 93.81 5 ARG B C 1
ATOM 1336 O O . ARG B 1 5 ? -3.455 -29.031 6.781 1 93.81 5 ARG B O 1
ATOM 1343 N N . TRP B 1 6 ? -2.48 -27.891 5.062 1 96.88 6 TRP B N 1
ATOM 1344 C CA . TRP B 1 6 ? -1.162 -28.469 5.285 1 96.88 6 TRP B CA 1
ATOM 1345 C C . TRP B 1 6 ? -0.471 -27.828 6.48 1 96.88 6 TRP B C 1
ATOM 1347 O O . TRP B 1 6 ? -0.496 -26.609 6.629 1 96.88 6 TRP B O 1
ATOM 1357 N N . THR B 1 7 ? 0.088 -28.641 7.371 1 95.81 7 THR B N 1
ATOM 1358 C CA . THR B 1 7 ? 0.833 -28.109 8.508 1 95.81 7 THR B CA 1
ATOM 1359 C C . THR B 1 7 ? 2.273 -27.797 8.117 1 95.81 7 THR B C 1
ATOM 1361 O O . THR B 1 7 ? 2.758 -28.281 7.086 1 95.81 7 THR B O 1
ATOM 1364 N N . LYS B 1 8 ? 2.932 -27.078 8.953 1 96.19 8 LYS B N 1
ATOM 1365 C CA . LYS B 1 8 ? 4.34 -26.781 8.711 1 96.19 8 LYS B CA 1
ATOM 1366 C C . LYS B 1 8 ? 5.172 -28.047 8.664 1 96.19 8 LYS B C 1
ATOM 1368 O O . LYS B 1 8 ? 6.086 -28.188 7.848 1 96.19 8 LYS B O 1
ATOM 1373 N N . GLU B 1 9 ? 4.859 -28.906 9.477 1 96.19 9 GLU B N 1
ATOM 1374 C CA . GLU B 1 9 ? 5.562 -30.188 9.531 1 96.19 9 GLU B CA 1
ATOM 1375 C C . GLU B 1 9 ? 5.336 -30.984 8.258 1 96.19 9 GLU B C 1
ATOM 1377 O O . GLU B 1 9 ? 6.266 -31.594 7.727 1 96.19 9 GLU B O 1
ATOM 1382 N N . GLU B 1 10 ? 4.145 -31.031 7.844 1 96.62 10 GLU B N 1
ATOM 1383 C CA . GLU B 1 10 ? 3.816 -31.719 6.605 1 96.62 10 GLU B CA 1
ATOM 1384 C C . GLU B 1 10 ? 4.562 -31.109 5.418 1 96.62 10 GLU B C 1
ATOM 1386 O O . GLU B 1 10 ? 5.09 -31.844 4.574 1 96.62 10 GLU B O 1
ATOM 1391 N N . ASP B 1 11 ? 4.523 -29.844 5.445 1 97.5 11 ASP B N 1
ATOM 1392 C CA . ASP B 1 11 ? 5.215 -29.141 4.371 1 97.5 11 ASP B CA 1
ATOM 1393 C C . ASP B 1 11 ? 6.703 -29.469 4.363 1 97.5 11 ASP B C 1
ATOM 1395 O O . ASP B 1 11 ? 7.277 -29.75 3.305 1 97.5 11 ASP B O 1
ATOM 1399 N N . GLU B 1 12 ? 7.371 -29.406 5.512 1 97.25 12 GLU B N 1
ATOM 1400 C CA . GLU B 1 12 ? 8.789 -29.734 5.613 1 97.25 12 GLU B CA 1
ATOM 1401 C C . GLU B 1 12 ? 9.055 -31.172 5.18 1 97.25 12 GLU B C 1
ATOM 1403 O O . GLU B 1 12 ? 10.023 -31.438 4.473 1 97.25 12 GLU B O 1
ATOM 1408 N N . LYS B 1 13 ? 8.219 -32 5.613 1 96.88 13 LYS B N 1
ATOM 1409 C CA . LYS B 1 13 ? 8.344 -33.406 5.23 1 96.88 13 LYS B CA 1
ATOM 1410 C C . LYS B 1 13 ? 8.211 -33.594 3.721 1 96.88 13 LYS B C 1
ATOM 1412 O O . LYS B 1 13 ? 8.984 -34.312 3.1 1 96.88 13 LYS B O 1
ATOM 1417 N N . LEU B 1 14 ? 7.258 -32.969 3.189 1 97.25 14 LEU B N 1
ATOM 1418 C CA . LEU B 1 14 ? 7.035 -33.062 1.752 1 97.25 14 LEU B CA 1
ATOM 1419 C C . LEU B 1 14 ? 8.234 -32.531 0.979 1 97.25 14 LEU B C 1
ATOM 1421 O O . LEU B 1 14 ? 8.648 -33.125 -0.019 1 97.25 14 LEU B O 1
ATOM 1425 N N . LYS B 1 15 ? 8.734 -31.422 1.394 1 96.25 15 LYS B N 1
ATOM 1426 C CA . LYS B 1 15 ? 9.922 -30.859 0.757 1 96.25 15 LYS B CA 1
ATOM 1427 C C . LYS B 1 15 ? 11.07 -31.859 0.752 1 96.25 15 LYS B C 1
ATOM 1429 O O . LYS B 1 15 ? 11.727 -32.062 -0.274 1 96.25 15 LYS B O 1
ATOM 1434 N N . ASP B 1 16 ? 11.312 -32.406 1.916 1 96.5 16 ASP B N 1
ATOM 1435 C CA . ASP B 1 16 ? 12.391 -33.406 2.059 1 96.5 16 ASP B CA 1
ATOM 1436 C C . ASP B 1 16 ? 12.172 -34.594 1.135 1 96.5 16 ASP B C 1
ATOM 1438 O O . ASP B 1 16 ? 13.094 -35.031 0.45 1 96.5 16 ASP B O 1
ATOM 1442 N N . LEU B 1 17 ? 11.023 -35.094 1.087 1 96.38 17 LEU B N 1
ATOM 1443 C CA . LEU B 1 17 ? 10.688 -36.281 0.291 1 96.38 17 LEU B CA 1
ATOM 1444 C C . LEU B 1 17 ? 10.797 -35.969 -1.2 1 96.38 17 LEU B C 1
ATOM 1446 O O . LEU B 1 17 ? 11.281 -36.781 -1.973 1 96.38 17 LEU B O 1
ATOM 1450 N N . ALA B 1 18 ? 10.273 -34.781 -1.5 1 94.25 18 ALA B N 1
ATOM 1451 C CA . ALA B 1 18 ? 10.352 -34.375 -2.902 1 94.25 18 ALA B CA 1
ATOM 1452 C C . ALA B 1 18 ? 11.805 -34.281 -3.361 1 94.25 18 ALA B C 1
ATOM 1454 O O . ALA B 1 18 ? 12.125 -34.625 -4.504 1 94.25 18 ALA B O 1
ATOM 1455 N N . CYS B 1 19 ? 12.648 -33.844 -2.51 1 93.06 19 CYS B N 1
ATOM 1456 C CA . CYS B 1 19 ? 14.07 -33.719 -2.805 1 93.06 19 CYS B CA 1
ATOM 1457 C C . CYS B 1 19 ? 14.719 -35.094 -2.908 1 93.06 19 CYS B C 1
ATOM 1459 O O . CYS B 1 19 ? 15.555 -35.312 -3.781 1 93.06 19 CYS B O 1
ATOM 1461 N N . GLU B 1 20 ? 14.312 -35.969 -2.109 1 94.19 20 GLU B N 1
ATOM 1462 C CA . GLU B 1 20 ? 14.93 -37.281 -2.029 1 94.19 20 GLU B CA 1
ATOM 1463 C C . GLU B 1 20 ? 14.375 -38.219 -3.107 1 94.19 20 GLU B C 1
ATOM 1465 O O . GLU B 1 20 ? 15.133 -38.938 -3.748 1 94.19 20 GLU B O 1
ATOM 1470 N N . LEU B 1 21 ? 13.102 -38.219 -3.32 1 94.56 21 LEU B N 1
ATOM 1471 C CA . LEU B 1 21 ? 12.453 -39.219 -4.164 1 94.56 21 LEU B CA 1
ATOM 1472 C C . LEU B 1 21 ? 12.141 -38.625 -5.543 1 94.56 21 LEU B C 1
ATOM 1474 O O . LEU B 1 21 ? 11.867 -39.375 -6.484 1 94.56 21 LEU B O 1
ATOM 1478 N N . GLY B 1 22 ? 12.242 -37.344 -5.617 1 90.06 22 GLY B N 1
ATOM 1479 C CA . GLY B 1 22 ? 11.867 -36.719 -6.871 1 90.06 22 GLY B CA 1
ATOM 1480 C C . GLY B 1 22 ? 10.375 -36.719 -7.121 1 90.06 22 GLY B C 1
ATOM 1481 O O . GLY B 1 22 ? 9.578 -36.688 -6.176 1 90.06 22 GLY B O 1
ATOM 1482 N N . PRO B 1 23 ? 9.992 -36.656 -8.422 1 87.81 23 PRO B N 1
ATOM 1483 C CA . PRO B 1 23 ? 8.57 -36.531 -8.734 1 87.81 23 PRO B CA 1
ATOM 1484 C C . PRO B 1 23 ? 7.832 -37.875 -8.75 1 87.81 23 PRO B C 1
ATOM 1486 O O . PRO B 1 23 ? 7.082 -38.156 -9.688 1 87.81 23 PRO B O 1
ATOM 1489 N N . ASN B 1 24 ? 8.125 -38.688 -7.879 1 95.31 24 ASN B N 1
ATOM 1490 C CA . ASN B 1 24 ? 7.379 -39.906 -7.629 1 95.31 24 ASN B CA 1
ATOM 1491 C C . ASN B 1 24 ? 6.309 -39.719 -6.559 1 95.31 24 ASN B C 1
ATOM 1493 O O . ASN B 1 24 ? 6.469 -40.156 -5.426 1 95.31 24 ASN B O 1
ATOM 1497 N N . TRP B 1 25 ? 5.234 -39.188 -6.977 1 96.81 25 TRP B N 1
ATOM 1498 C CA . TRP B 1 25 ? 4.242 -38.656 -6.043 1 96.81 25 TRP B CA 1
ATOM 1499 C C . TRP B 1 25 ? 3.492 -39.812 -5.355 1 96.81 25 TRP B C 1
ATOM 1501 O O . TRP B 1 25 ? 3.039 -39.656 -4.215 1 96.81 25 TRP B O 1
ATOM 1511 N N . LYS B 1 26 ? 3.326 -40.938 -6.035 1 96.31 26 LYS B N 1
ATOM 1512 C CA . LYS B 1 26 ? 2.736 -42.125 -5.387 1 96.31 26 LYS B CA 1
ATOM 1513 C C . LYS B 1 26 ? 3.572 -42.562 -4.191 1 96.31 26 LYS B C 1
ATOM 1515 O O . LYS B 1 26 ? 3.031 -42.812 -3.111 1 96.31 26 LYS B O 1
ATOM 1520 N N . GLU B 1 27 ? 4.82 -42.594 -4.453 1 96.19 27 GLU B N 1
ATOM 1521 C CA . GLU B 1 27 ? 5.738 -42.969 -3.381 1 96.19 27 GLU B CA 1
ATOM 1522 C C . GLU B 1 27 ? 5.773 -41.906 -2.289 1 96.19 27 GLU B C 1
ATOM 1524 O O . GLU B 1 27 ? 5.781 -42.219 -1.1 1 96.19 27 GLU B O 1
ATOM 1529 N N . VAL B 1 28 ? 5.863 -40.594 -2.648 1 96.88 28 VAL B N 1
ATOM 1530 C CA . VAL B 1 28 ? 5.871 -39.5 -1.699 1 96.88 28 VAL B CA 1
ATOM 1531 C C . VAL B 1 28 ? 4.633 -39.562 -0.809 1 96.88 28 VAL B C 1
ATOM 1533 O O . VAL B 1 28 ? 4.734 -39.469 0.417 1 96.88 28 VAL B O 1
ATOM 1536 N N . ALA B 1 29 ? 3.457 -39.812 -1.408 1 96.75 29 ALA B N 1
ATOM 1537 C CA . ALA B 1 29 ? 2.176 -39.844 -0.705 1 96.75 29 ALA B CA 1
ATOM 1538 C C . ALA B 1 29 ? 2.121 -41 0.299 1 96.75 29 ALA B C 1
ATOM 1540 O O . ALA B 1 29 ? 1.424 -40.906 1.313 1 96.75 29 ALA B O 1
ATOM 1541 N N . SER B 1 30 ? 2.83 -42.094 -0.021 1 96.44 30 SER B N 1
ATOM 1542 C CA . SER B 1 30 ? 2.828 -43.25 0.846 1 96.44 30 SER B CA 1
ATOM 1543 C C . SER B 1 30 ? 3.408 -42.938 2.219 1 96.44 30 SER B C 1
ATOM 1545 O O . SER B 1 30 ? 3.189 -43.656 3.182 1 96.44 30 SER B O 1
ATOM 1547 N N . HIS B 1 31 ? 4.121 -41.812 2.307 1 96.25 31 HIS B N 1
ATOM 1548 C CA . HIS B 1 31 ? 4.715 -41.406 3.578 1 96.25 31 HIS B CA 1
ATOM 1549 C C . HIS B 1 31 ? 3.764 -40.5 4.371 1 96.25 31 HIS B C 1
ATOM 1551 O O . HIS B 1 31 ? 4.094 -40.062 5.477 1 96.25 31 HIS B O 1
ATOM 1557 N N . PHE B 1 32 ? 2.641 -40.219 3.799 1 96.5 32 PHE B N 1
ATOM 1558 C CA . PHE B 1 32 ? 1.609 -39.469 4.488 1 96.5 32 PHE B CA 1
ATOM 1559 C C . PHE B 1 32 ? 0.381 -40.312 4.754 1 96.5 32 PHE B C 1
ATOM 1561 O O . PHE B 1 32 ? -0.07 -41.062 3.871 1 96.5 32 PHE B O 1
ATOM 1568 N N . PRO B 1 33 ? -0.136 -40.312 6.008 1 92.56 33 PRO B N 1
ATOM 1569 C CA . PRO B 1 33 ? -1.268 -41.156 6.367 1 92.56 33 PRO B CA 1
ATOM 1570 C C . PRO B 1 33 ? -2.562 -40.75 5.668 1 92.56 33 PRO B C 1
ATOM 1572 O O . PRO B 1 33 ? -3.416 -41.594 5.398 1 92.56 33 PRO B O 1
ATOM 1575 N N . ASP B 1 34 ? -2.701 -39.469 5.367 1 95.06 34 ASP B N 1
ATOM 1576 C CA . ASP B 1 34 ? -4.023 -39.031 4.926 1 95.06 34 ASP B CA 1
ATOM 1577 C C . ASP B 1 34 ? -3.914 -38.062 3.756 1 95.06 34 ASP B C 1
ATOM 1579 O O . ASP B 1 34 ? -4.773 -37.188 3.58 1 95.06 34 ASP B O 1
ATOM 1583 N N . ARG B 1 35 ? -2.838 -38.156 3.041 1 96.44 35 ARG B N 1
ATOM 1584 C CA . ARG B 1 35 ? -2.682 -37.344 1.847 1 96.44 35 ARG B CA 1
ATOM 1585 C C . ARG B 1 35 ? -2.578 -38.188 0.594 1 96.44 35 ARG B C 1
ATOM 1587 O O . ARG B 1 35 ? -1.93 -39.25 0.608 1 96.44 35 ARG B O 1
ATOM 1594 N N . THR B 1 36 ? -3.188 -37.688 -0.463 1 96.62 36 THR B N 1
ATOM 1595 C CA . THR B 1 36 ? -3.133 -38.406 -1.737 1 96.62 36 THR B CA 1
ATOM 1596 C C . THR B 1 36 ? -1.951 -37.906 -2.574 1 96.62 36 THR B C 1
ATOM 1598 O O . THR B 1 36 ? -1.336 -36.906 -2.26 1 96.62 36 THR B O 1
ATOM 1601 N N . ASP B 1 37 ? -1.662 -38.656 -3.59 1 96.25 37 ASP B N 1
ATOM 1602 C CA . ASP B 1 37 ? -0.567 -38.281 -4.484 1 96.25 37 ASP B CA 1
ATOM 1603 C C . ASP B 1 37 ? -0.85 -36.938 -5.18 1 96.25 37 ASP B C 1
ATOM 1605 O O . ASP B 1 37 ? 0.041 -36.094 -5.305 1 96.25 37 ASP B O 1
ATOM 1609 N N . VAL B 1 38 ? -2.119 -36.781 -5.539 1 96.06 38 VAL B N 1
ATOM 1610 C CA . VAL B 1 38 ? -2.508 -35.562 -6.227 1 96.06 38 VAL B CA 1
ATOM 1611 C C . VAL B 1 38 ? -2.344 -34.375 -5.285 1 96.06 38 VAL B C 1
ATOM 1613 O O . VAL B 1 38 ? -1.857 -33.312 -5.695 1 96.06 38 VAL B O 1
ATOM 1616 N N . GLN B 1 39 ? -2.656 -34.531 -4.059 1 96.62 39 GLN B N 1
ATOM 1617 C CA . GLN B 1 39 ? -2.518 -33.469 -3.07 1 96.62 39 GLN B CA 1
ATOM 1618 C C . GLN B 1 39 ? -1.052 -33.094 -2.863 1 96.62 39 GLN B C 1
ATOM 1620 O O . GLN B 1 39 ? -0.712 -31.906 -2.785 1 96.62 39 GLN B O 1
ATOM 1625 N N . CYS B 1 40 ? -0.253 -34.031 -2.789 1 97.12 40 CYS B N 1
ATOM 1626 C CA . CYS B 1 40 ? 1.178 -33.812 -2.617 1 97.12 40 CYS B CA 1
ATOM 1627 C C . CYS B 1 40 ? 1.762 -33.094 -3.82 1 97.12 40 CYS B C 1
ATOM 1629 O O . CYS B 1 40 ? 2.514 -32.125 -3.66 1 97.12 40 CYS B O 1
ATOM 1631 N N . GLN B 1 41 ? 1.366 -33.625 -4.918 1 95.94 41 GLN B N 1
ATOM 1632 C CA . GLN B 1 41 ? 1.828 -33.031 -6.164 1 95.94 41 GLN B CA 1
ATOM 1633 C C . GLN B 1 41 ? 1.417 -31.562 -6.25 1 95.94 41 GLN B C 1
ATOM 1635 O O . GLN B 1 41 ? 2.24 -30.703 -6.566 1 95.94 41 GLN B O 1
ATOM 1640 N N . GLN B 1 42 ? 0.212 -31.266 -5.977 1 95 42 GLN B N 1
ATOM 1641 C CA . GLN B 1 42 ? -0.308 -29.906 -6.055 1 95 42 GLN B CA 1
ATOM 1642 C C . GLN B 1 42 ? 0.375 -29 -5.039 1 95 42 GLN B C 1
ATOM 1644 O O . GLN B 1 42 ? 0.738 -27.859 -5.355 1 95 42 GLN B O 1
ATOM 1649 N N . ARG B 1 43 ? 0.502 -29.547 -3.896 1 96.19 43 ARG B N 1
ATOM 1650 C CA . ARG B 1 43 ? 1.145 -28.766 -2.844 1 96.19 43 ARG B CA 1
ATOM 1651 C C . ARG B 1 43 ? 2.566 -28.375 -3.238 1 96.19 43 ARG B C 1
ATOM 1653 O O . ARG B 1 43 ? 2.996 -27.25 -3.008 1 96.19 43 ARG B O 1
ATOM 1660 N N . TRP B 1 44 ? 3.268 -29.25 -3.768 1 95.44 44 TRP B N 1
ATOM 1661 C CA . TRP B 1 44 ? 4.641 -29 -4.199 1 95.44 44 TRP B CA 1
ATOM 1662 C C . TRP B 1 44 ? 4.68 -27.969 -5.328 1 95.44 44 TRP B C 1
ATOM 1664 O O . TRP B 1 44 ? 5.371 -26.953 -5.223 1 95.44 44 TRP B O 1
ATOM 1674 N N . HIS B 1 45 ? 3.881 -28.156 -6.363 1 92.38 45 HIS B N 1
ATOM 1675 C CA . HIS B 1 45 ? 3.961 -27.375 -7.582 1 92.38 45 HIS B CA 1
ATOM 1676 C C . HIS B 1 45 ? 3.428 -25.953 -7.355 1 92.38 45 HIS B C 1
ATOM 1678 O O . HIS B 1 45 ? 3.91 -25 -7.969 1 92.38 45 HIS B O 1
ATOM 1684 N N . LYS B 1 46 ? 2.514 -25.875 -6.371 1 92.5 46 LYS B N 1
ATOM 1685 C CA . LYS B 1 46 ? 1.836 -24.578 -6.242 1 92.5 46 LYS B CA 1
ATOM 1686 C C . LYS B 1 46 ? 2.363 -23.797 -5.043 1 92.5 46 LYS B C 1
ATOM 1688 O O . LYS B 1 46 ? 2.145 -22.594 -4.941 1 92.5 46 LYS B O 1
ATOM 1693 N N . VAL B 1 47 ? 3.082 -24.5 -4.152 1 94.25 47 VAL B N 1
ATOM 1694 C CA . VAL B 1 47 ? 3.371 -23.797 -2.906 1 94.25 47 VAL B CA 1
ATOM 1695 C C . VAL B 1 47 ? 4.836 -24 -2.527 1 94.25 47 VAL B C 1
ATOM 1697 O O . VAL B 1 47 ? 5.543 -23.047 -2.217 1 94.25 47 VAL B O 1
ATOM 1700 N N . LEU B 1 48 ? 5.375 -25.188 -2.617 1 94.75 48 LEU B N 1
ATOM 1701 C CA . LEU B 1 48 ? 6.602 -25.531 -1.904 1 94.75 48 LEU B CA 1
ATOM 1702 C C . LEU B 1 48 ? 7.805 -25.484 -2.844 1 94.75 48 LEU B C 1
ATOM 1704 O O . LEU B 1 48 ? 8.945 -25.328 -2.395 1 94.75 48 LEU B O 1
ATOM 1708 N N . ASN B 1 49 ? 7.555 -25.625 -4.125 1 93 49 ASN B N 1
ATOM 1709 C CA . ASN B 1 49 ? 8.648 -25.625 -5.094 1 93 49 ASN B CA 1
ATOM 1710 C C . ASN B 1 49 ? 9.523 -24.391 -4.969 1 93 49 ASN B C 1
ATOM 1712 O O . ASN B 1 49 ? 9.023 -23.266 -5.074 1 93 49 ASN B O 1
ATOM 1716 N N . PRO B 1 50 ? 10.781 -24.516 -4.73 1 90.69 50 PRO B N 1
ATOM 1717 C CA . PRO B 1 50 ? 11.695 -23.375 -4.527 1 90.69 50 PRO B CA 1
ATOM 1718 C C . PRO B 1 50 ? 11.828 -22.5 -5.773 1 90.69 50 PRO B C 1
ATOM 1720 O O . PRO B 1 50 ? 12.297 -21.359 -5.68 1 90.69 50 PRO B O 1
ATOM 1723 N N . GLU B 1 51 ? 11.43 -22.969 -6.914 1 91.56 51 GLU B N 1
ATOM 1724 C CA . GLU B 1 51 ? 11.531 -22.203 -8.148 1 91.56 51 GLU B CA 1
ATOM 1725 C C . GLU B 1 51 ? 10.398 -21.172 -8.258 1 91.56 51 GLU B C 1
ATOM 1727 O O . GLU B 1 51 ? 10.453 -20.266 -9.086 1 91.56 51 GLU B O 1
ATOM 1732 N N . LEU B 1 52 ? 9.391 -21.391 -7.426 1 93.06 52 LEU B N 1
ATOM 1733 C CA . LEU B 1 52 ? 8.281 -20.453 -7.418 1 93.06 52 LEU B CA 1
ATOM 1734 C C . LEU B 1 52 ? 8.719 -19.094 -6.875 1 93.06 52 LEU B C 1
ATOM 1736 O O . LEU B 1 52 ? 9.469 -19.031 -5.898 1 93.06 52 LEU B O 1
ATOM 1740 N N . ILE B 1 53 ? 8.258 -18.094 -7.555 1 91.56 53 ILE B N 1
ATOM 1741 C CA . ILE B 1 53 ? 8.555 -16.75 -7.113 1 91.56 53 ILE B CA 1
ATOM 1742 C C . ILE B 1 53 ? 7.328 -16.141 -6.43 1 91.56 53 ILE B C 1
ATOM 1744 O O . ILE B 1 53 ? 6.273 -15.992 -7.055 1 91.56 53 ILE B O 1
ATOM 1748 N N . LYS B 1 54 ? 7.309 -15.859 -5.117 1 87.5 54 LYS B N 1
ATOM 1749 C CA . LYS B 1 54 ? 6.195 -15.32 -4.34 1 87.5 54 LYS B CA 1
ATOM 1750 C C . LYS B 1 54 ? 6.438 -13.859 -3.975 1 87.5 54 LYS B C 1
ATOM 1752 O O . LYS B 1 54 ? 5.574 -13.203 -3.383 1 87.5 54 LYS B O 1
ATOM 1757 N N . GLY B 1 55 ? 7.414 -13.242 -4.512 1 87.19 55 GLY B N 1
ATOM 1758 C CA . GLY B 1 55 ? 7.785 -11.883 -4.148 1 87.19 55 GLY B CA 1
ATOM 1759 C C . GLY B 1 55 ? 7.16 -10.836 -5.047 1 87.19 55 GLY B C 1
ATOM 1760 O O . GLY B 1 55 ? 6.242 -11.133 -5.812 1 87.19 55 GLY B O 1
ATOM 1761 N N . PRO B 1 56 ? 7.523 -9.656 -4.895 1 91.06 56 PRO B N 1
ATOM 1762 C CA . PRO B 1 56 ? 6.941 -8.562 -5.676 1 91.06 56 PRO B CA 1
ATOM 1763 C C . PRO B 1 56 ? 7.109 -8.758 -7.184 1 91.06 56 PRO B C 1
ATOM 1765 O O . PRO B 1 56 ? 8.023 -9.461 -7.621 1 91.06 56 PRO B O 1
ATOM 1768 N N . TRP B 1 57 ? 6.18 -8.219 -7.887 1 95.75 57 TRP B N 1
ATOM 1769 C CA . TRP B 1 57 ? 6.234 -8.234 -9.344 1 95.75 57 TRP B CA 1
ATOM 1770 C C . TRP B 1 57 ? 7.148 -7.125 -9.867 1 95.75 57 TRP B C 1
ATOM 1772 O O . TRP B 1 57 ? 7.133 -6.008 -9.344 1 95.75 57 TRP B O 1
ATOM 1782 N N . THR B 1 58 ? 7.992 -7.492 -10.859 1 94.62 58 THR B N 1
ATOM 1783 C CA . THR B 1 58 ? 8.82 -6.488 -11.516 1 94.62 58 THR B CA 1
ATOM 1784 C C . THR B 1 58 ? 8.07 -5.84 -12.68 1 94.62 58 THR B C 1
ATOM 1786 O O . THR B 1 58 ? 7.047 -6.355 -13.125 1 94.62 58 THR B O 1
ATOM 1789 N N . LYS B 1 59 ? 8.625 -4.777 -13.117 1 96.06 59 LYS B N 1
ATOM 1790 C CA . LYS B 1 59 ? 8.031 -4.105 -14.273 1 96.06 59 LYS B CA 1
ATOM 1791 C C . LYS B 1 59 ? 8.039 -5.012 -15.5 1 96.06 59 LYS B C 1
ATOM 1793 O O . LYS B 1 59 ? 7.078 -5.039 -16.266 1 96.06 59 LYS B O 1
ATOM 1798 N N . GLU B 1 60 ? 9.094 -5.738 -15.578 1 96.88 60 GLU B N 1
ATOM 1799 C CA . GLU B 1 60 ? 9.227 -6.652 -16.703 1 96.88 60 GLU B CA 1
ATOM 1800 C C . GLU B 1 60 ? 8.164 -7.746 -16.656 1 96.88 60 GLU B C 1
ATOM 1802 O O . GLU B 1 60 ? 7.566 -8.086 -17.688 1 96.88 60 GLU B O 1
ATOM 1807 N N . GLU B 1 61 ? 7.977 -8.258 -15.523 1 97.31 61 GLU B N 1
ATOM 1808 C CA . GLU B 1 61 ? 6.938 -9.266 -15.352 1 97.31 61 GLU B CA 1
ATOM 1809 C C . GLU B 1 61 ? 5.555 -8.703 -15.664 1 97.31 61 GLU B C 1
ATOM 1811 O O . GLU B 1 61 ? 4.766 -9.328 -16.359 1 97.31 61 GLU B O 1
ATOM 1816 N N . ASP B 1 62 ? 5.332 -7.516 -15.156 1 98.06 62 ASP B N 1
ATOM 1817 C CA . ASP B 1 62 ? 4.051 -6.855 -15.391 1 98.06 62 ASP B CA 1
ATOM 1818 C C . ASP B 1 62 ? 3.812 -6.629 -16.875 1 98.06 62 ASP B C 1
ATOM 1820 O O . ASP B 1 62 ? 2.723 -6.902 -17.391 1 98.06 62 ASP B O 1
ATOM 1824 N N . GLU B 1 63 ? 4.805 -6.152 -17.516 1 97.94 63 GLU B N 1
ATOM 1825 C CA . GLU B 1 63 ? 4.699 -5.902 -18.953 1 97.94 63 GLU B CA 1
ATOM 1826 C C . GLU B 1 63 ? 4.438 -7.195 -19.719 1 97.94 63 GLU B C 1
ATOM 1828 O O . GLU B 1 63 ? 3.664 -7.207 -20.688 1 97.94 63 GLU B O 1
ATOM 1833 N N . LYS B 1 64 ? 5.066 -8.234 -19.234 1 98.19 64 LYS B N 1
ATOM 1834 C CA . LYS B 1 64 ? 4.867 -9.531 -19.875 1 98.19 64 LYS B CA 1
ATOM 1835 C C . LYS B 1 64 ? 3.438 -10.031 -19.672 1 98.19 64 LYS B C 1
ATOM 1837 O O . LYS B 1 64 ? 2.818 -10.555 -20.609 1 98.19 64 LYS B O 1
ATOM 1842 N N . VAL B 1 65 ? 2.916 -9.852 -18.516 1 98.5 65 VAL B N 1
ATOM 1843 C CA . VAL B 1 65 ? 1.537 -10.242 -18.25 1 98.5 65 VAL B CA 1
ATOM 1844 C C . VAL B 1 65 ? 0.59 -9.477 -19.172 1 98.5 65 VAL B C 1
ATOM 1846 O O . VAL B 1 65 ? -0.3 -10.07 -19.781 1 98.5 65 VAL B O 1
ATOM 1849 N N . VAL B 1 66 ? 0.777 -8.219 -19.281 1 98.31 66 VAL B N 1
ATOM 1850 C CA . VAL B 1 66 ? -0.069 -7.367 -20.125 1 98.31 66 VAL B CA 1
ATOM 1851 C C . VAL B 1 66 ? 0.008 -7.828 -21.578 1 98.31 66 VAL B C 1
ATOM 1853 O O . VAL B 1 66 ? -1.018 -7.953 -22.25 1 98.31 66 VAL B O 1
ATOM 1856 N N . GLU B 1 67 ? 1.219 -8.07 -22.031 1 98.44 67 GLU 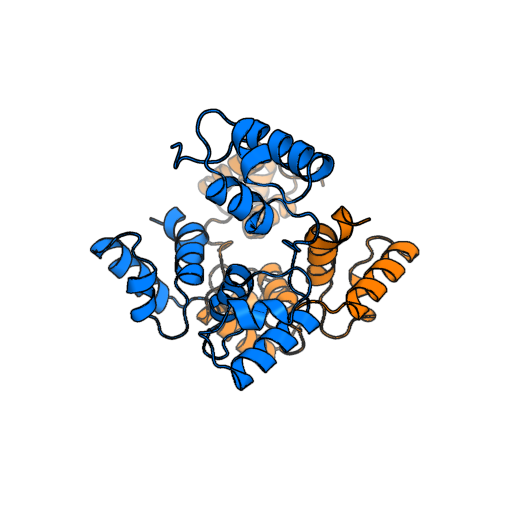B N 1
ATOM 1857 C CA . GLU B 1 67 ? 1.442 -8.539 -23.391 1 98.44 67 GLU B CA 1
ATOM 1858 C C . GLU B 1 67 ? 0.691 -9.836 -23.656 1 98.44 67 GLU B C 1
ATOM 1860 O O . GLU B 1 67 ? 0.01 -9.969 -24.672 1 98.44 67 GLU B O 1
ATOM 1865 N N . LEU B 1 68 ? 0.789 -10.742 -22.781 1 98.44 68 LEU B N 1
ATOM 1866 C CA . LEU 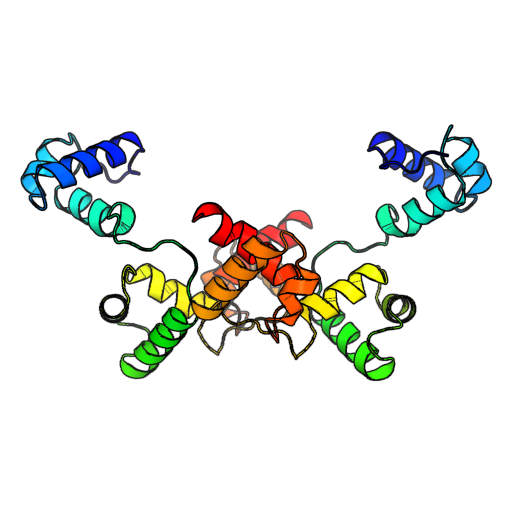B 1 68 ? 0.208 -12.07 -22.953 1 98.44 68 LEU B CA 1
ATOM 1867 C C . LEU B 1 68 ? -1.312 -12.016 -22.844 1 98.44 68 LEU B C 1
ATOM 1869 O O . LEU B 1 68 ? -2.016 -12.75 -23.531 1 98.44 68 LEU B O 1
ATOM 1873 N N . VAL B 1 69 ? -1.787 -11.133 -22.016 1 98.25 69 VAL B N 1
ATOM 1874 C CA . VAL B 1 69 ? -3.232 -10.953 -21.906 1 98.25 69 VAL B CA 1
ATOM 1875 C C . VAL B 1 69 ? -3.771 -10.367 -23.203 1 98.25 69 VAL B C 1
ATOM 1877 O O . VAL B 1 69 ? -4.852 -10.742 -23.672 1 98.25 69 VAL B O 1
ATOM 1880 N N . ASN B 1 70 ? -3.049 -9.453 -23.734 1 97.94 70 ASN B N 1
ATOM 1881 C CA . ASN B 1 70 ? -3.445 -8.875 -25.016 1 97.94 70 ASN B CA 1
ATOM 1882 C C . ASN B 1 70 ? -3.441 -9.914 -26.125 1 97.94 70 ASN B C 1
ATOM 1884 O O . ASN B 1 70 ? -4.281 -9.875 -27.031 1 97.94 70 ASN B O 1
ATOM 1888 N N . LYS B 1 71 ? -2.564 -10.906 -26 1 97.56 71 LYS B N 1
ATOM 1889 C CA . LYS B 1 71 ? -2.406 -11.93 -27.031 1 97.56 71 LYS B CA 1
ATOM 1890 C C . LYS B 1 71 ? -3.42 -13.055 -26.844 1 97.56 71 LYS B C 1
ATOM 1892 O O . LYS B 1 71 ? -4.059 -13.492 -27.797 1 97.56 71 LYS B O 1
ATOM 1897 N N . TYR B 1 72 ? -3.623 -13.523 -25.609 1 97.38 72 TYR B N 1
ATOM 1898 C CA . TYR B 1 72 ? -4.391 -14.734 -25.359 1 97.38 72 TYR B CA 1
ATOM 1899 C C . TYR B 1 72 ? -5.711 -14.414 -24.672 1 97.38 72 TYR B C 1
ATOM 1901 O O . TYR B 1 72 ? -6.566 -15.297 -24.516 1 97.38 72 TYR B O 1
ATOM 1909 N N . GLY B 1 73 ? -5.871 -13.172 -24.25 1 96.62 73 GLY B N 1
ATOM 1910 C CA . GLY B 1 73 ? -7.039 -12.812 -23.453 1 96.62 73 GLY B CA 1
ATOM 1911 C C . GLY B 1 73 ? -6.863 -13.078 -21.969 1 96.62 73 GLY B C 1
ATOM 1912 O O . GLY B 1 73 ? -5.949 -13.797 -21.562 1 96.62 73 GLY B O 1
ATOM 1913 N N . PRO B 1 74 ? -7.73 -12.547 -21.141 1 96 74 PRO B N 1
ATOM 1914 C CA . PRO B 1 74 ? -7.66 -12.703 -19.688 1 96 74 PRO B CA 1
ATOM 1915 C C . PRO B 1 74 ? -8.367 -13.969 -19.203 1 96 74 PRO B C 1
ATOM 1917 O O . PRO B 1 74 ? -9.273 -13.891 -18.375 1 96 74 PRO B O 1
ATOM 1920 N N . LYS B 1 75 ? -8.016 -15.219 -19.656 1 94.44 75 LYS B N 1
ATOM 1921 C CA . LYS B 1 75 ? -8.672 -16.469 -19.281 1 94.44 75 LYS B CA 1
ATOM 1922 C C . LYS B 1 75 ? -7.664 -17.609 -19.203 1 94.44 75 LYS B C 1
ATOM 1924 O O . LYS B 1 75 ? -7.754 -18.453 -18.312 1 94.44 75 LYS B O 1
ATOM 1929 N N . LYS B 1 76 ? -6.633 -17.688 -20.047 1 96.5 76 LYS B N 1
ATOM 1930 C CA . LYS B 1 76 ? -5.668 -18.781 -20.109 1 96.5 76 LYS B CA 1
ATOM 1931 C C . LYS B 1 76 ? -4.488 -18.531 -19.172 1 96.5 76 LYS B C 1
ATOM 1933 O O . LYS B 1 76 ? -3.34 -18.453 -19.625 1 96.5 76 LYS B O 1
ATOM 1938 N N . TRP B 1 77 ? -4.762 -18.547 -17.922 1 98.19 77 TRP B N 1
ATOM 1939 C CA . TRP B 1 77 ? -3.785 -18.109 -16.938 1 98.19 77 TRP B CA 1
ATOM 1940 C C . TRP B 1 77 ? -2.654 -19.125 -16.797 1 98.19 77 TRP B C 1
ATOM 1942 O O . TRP B 1 77 ? -1.502 -18.734 -16.562 1 98.19 77 TRP B O 1
ATOM 1952 N N . SER B 1 78 ? -2.986 -20.391 -16.906 1 96.38 78 SER B N 1
ATOM 1953 C CA . SER B 1 78 ? -1.933 -21.406 -16.859 1 96.38 78 SER B CA 1
ATOM 1954 C C . SER B 1 78 ? -0.95 -21.219 -18.016 1 96.38 78 SER B C 1
ATOM 1956 O O . SER B 1 78 ? 0.261 -21.359 -17.828 1 96.38 78 SER B O 1
ATOM 1958 N N . LEU B 1 79 ? -1.49 -20.938 -19.125 1 97.44 79 LEU B N 1
ATOM 1959 C CA . LEU B 1 79 ? -0.662 -20.688 -20.312 1 97.44 79 LEU B CA 1
ATOM 1960 C C . LEU B 1 79 ? 0.183 -19.438 -20.125 1 97.44 79 LEU B C 1
ATOM 1962 O O . LEU B 1 79 ? 1.382 -19.438 -20.406 1 97.44 79 LEU B O 1
ATOM 1966 N N . ILE B 1 80 ? -0.406 -18.406 -19.609 1 98 80 ILE B N 1
ATOM 1967 C CA . ILE B 1 80 ? 0.281 -17.141 -19.375 1 98 80 ILE B CA 1
ATOM 1968 C C . ILE B 1 80 ? 1.429 -17.359 -18.391 1 98 80 ILE B C 1
ATOM 1970 O O . ILE B 1 80 ? 2.545 -16.875 -18.609 1 98 80 ILE B O 1
ATOM 1974 N N . ALA B 1 81 ? 1.166 -18.141 -17.375 1 97.62 81 ALA B N 1
ATOM 1975 C CA . ALA B 1 81 ? 2.15 -18.391 -16.328 1 97.62 81 ALA B CA 1
ATOM 1976 C C . ALA B 1 81 ? 3.371 -19.125 -16.891 1 97.62 81 ALA B C 1
ATOM 1978 O O . ALA B 1 81 ? 4.492 -18.922 -16.422 1 97.62 81 ALA B O 1
ATOM 1979 N N . GLN B 1 82 ? 3.189 -19.875 -17.906 1 97 82 GLN B N 1
ATOM 1980 C CA . GLN B 1 82 ? 4.277 -20.641 -18.516 1 97 82 GLN B CA 1
ATOM 1981 C C . GLN B 1 82 ? 5.312 -19.703 -19.156 1 97 82 GLN B C 1
ATOM 1983 O O . GLN B 1 82 ? 6.469 -20.094 -19.328 1 97 82 GLN B O 1
ATOM 1988 N N . HIS B 1 83 ? 4.859 -18.516 -19.422 1 97.19 83 HIS B N 1
ATOM 1989 C CA . HIS B 1 83 ? 5.754 -17.578 -20.078 1 97.19 83 HIS B CA 1
ATOM 1990 C C . HIS B 1 83 ? 6.477 -16.703 -19.047 1 97.19 83 HIS B C 1
ATOM 1992 O O . HIS B 1 83 ? 7.281 -15.844 -19.422 1 97.19 83 HIS B O 1
ATOM 1998 N N . LEU B 1 84 ? 6.172 -16.922 -17.812 1 97.25 84 LEU B N 1
ATOM 1999 C CA . LEU B 1 84 ? 6.82 -16.188 -16.719 1 97.25 84 LEU B CA 1
ATOM 2000 C C . LEU B 1 84 ? 7.625 -17.141 -15.836 1 97.25 84 LEU B C 1
ATOM 2002 O O . LEU B 1 84 ? 7.168 -18.234 -15.508 1 97.25 84 LEU B O 1
ATOM 2006 N N . LYS B 1 85 ? 8.758 -16.719 -15.547 1 95.06 85 LYS B N 1
ATOM 2007 C CA . LYS B 1 85 ? 9.617 -17.547 -14.711 1 95.06 85 LYS B CA 1
ATOM 2008 C C . LYS B 1 85 ? 9.148 -17.562 -13.266 1 95.06 85 LYS B C 1
ATOM 2010 O O . LYS B 1 85 ? 9.094 -16.516 -12.617 1 95.06 85 LYS B O 1
ATOM 2015 N N . GLY B 1 86 ? 8.711 -18.719 -12.82 1 95.88 86 GLY B N 1
ATOM 2016 C CA . GLY B 1 86 ? 8.469 -18.906 -11.398 1 95.88 86 GLY B CA 1
ATOM 2017 C C . GLY B 1 86 ? 7.09 -18.438 -10.961 1 95.88 86 GLY B C 1
ATOM 2018 O O . GLY B 1 86 ? 6.797 -18.375 -9.766 1 95.88 86 GLY B O 1
ATOM 2019 N N . ARG B 1 87 ? 6.309 -18.094 -11.961 1 97.56 87 ARG B N 1
ATOM 2020 C CA . ARG B 1 87 ? 4.949 -17.672 -11.625 1 97.56 87 ARG B CA 1
ATOM 2021 C C . ARG B 1 87 ? 3.941 -18.766 -11.938 1 97.56 87 ARG B C 1
ATOM 2023 O O . ARG B 1 87 ? 4.164 -19.594 -12.828 1 97.56 87 ARG B O 1
ATOM 2030 N N . ILE B 1 88 ? 2.824 -18.734 -11.211 1 96.94 88 ILE B N 1
ATOM 2031 C CA . ILE B 1 88 ? 1.759 -19.703 -11.492 1 96.94 88 ILE B CA 1
ATOM 2032 C C . ILE B 1 88 ? 0.502 -18.953 -11.938 1 96.94 88 ILE B C 1
ATOM 2034 O O . ILE B 1 88 ? 0.417 -17.734 -11.805 1 96.94 88 ILE B O 1
ATOM 2038 N N . GLY B 1 89 ? -0.449 -19.688 -12.461 1 97.06 89 GLY B N 1
ATOM 2039 C CA . GLY B 1 89 ? -1.647 -19.109 -13.047 1 97.06 89 GLY B CA 1
ATOM 2040 C C . GLY B 1 89 ? -2.406 -18.219 -12.078 1 97.06 89 GLY B C 1
ATOM 2041 O O . GLY B 1 89 ? -2.832 -17.109 -12.445 1 97.06 89 GLY B O 1
ATOM 2042 N N . LYS B 1 90 ? -2.576 -18.641 -10.891 1 96.62 90 LYS B N 1
ATOM 2043 C CA . LYS B 1 90 ? -3.299 -17.875 -9.883 1 96.62 90 LYS B CA 1
ATOM 2044 C C . LYS B 1 90 ? -2.65 -16.516 -9.672 1 96.62 90 LYS B C 1
ATOM 2046 O O . LYS B 1 90 ? -3.344 -15.492 -9.57 1 96.62 90 LYS B O 1
ATOM 2051 N N . GLN B 1 91 ? -1.347 -16.516 -9.609 1 97.69 91 GLN B N 1
ATOM 2052 C CA . GLN B 1 91 ? -0.608 -15.266 -9.406 1 97.69 91 GLN B CA 1
ATOM 2053 C C . GLN B 1 91 ? -0.833 -14.305 -10.562 1 97.69 91 GLN B C 1
ATOM 2055 O O . GLN B 1 91 ? -1.1 -13.117 -10.352 1 97.69 91 GLN B O 1
ATOM 2060 N N . CYS B 1 92 ? -0.758 -14.797 -11.711 1 98.44 92 CYS B N 1
ATOM 2061 C CA . CYS B 1 92 ? -0.955 -13.969 -12.898 1 98.44 92 CYS B CA 1
ATOM 2062 C C . CYS B 1 92 ? -2.363 -13.391 -12.938 1 98.44 92 CYS B C 1
ATOM 2064 O O . CYS B 1 92 ? -2.545 -12.203 -13.203 1 98.44 92 CYS B O 1
ATOM 2066 N N . ARG B 1 93 ? -3.227 -14.266 -12.672 1 98.12 93 ARG B N 1
ATOM 2067 C CA . ARG B 1 93 ? -4.625 -13.844 -12.648 1 98.12 93 ARG B CA 1
ATOM 2068 C C . ARG B 1 93 ? -4.84 -12.719 -11.633 1 98.12 93 ARG B C 1
ATOM 2070 O O . ARG B 1 93 ? -5.422 -11.688 -11.961 1 98.12 93 ARG B O 1
ATOM 2077 N N . GLU B 1 94 ? -4.387 -12.922 -10.484 1 97.31 94 GLU B N 1
ATOM 2078 C CA . GLU B 1 94 ? -4.547 -11.922 -9.43 1 97.31 94 GLU B CA 1
ATOM 2079 C C . GLU B 1 94 ? -3.832 -10.625 -9.781 1 97.31 94 GLU B C 1
ATOM 2081 O O . GLU B 1 94 ? -4.355 -9.539 -9.539 1 97.31 94 GLU B O 1
ATOM 2086 N N . ARG B 1 95 ? -2.699 -10.781 -10.312 1 98.12 95 ARG B N 1
ATOM 2087 C CA . ARG B 1 95 ? -1.926 -9.609 -10.703 1 98.12 95 ARG B CA 1
ATOM 2088 C C . ARG B 1 95 ? -2.672 -8.773 -11.734 1 98.12 95 ARG B C 1
ATOM 2090 O O . ARG B 1 95 ? -2.738 -7.551 -11.625 1 98.12 95 ARG B O 1
ATOM 2097 N N . TRP B 1 96 ? -3.23 -9.414 -12.695 1 98.44 96 TRP B N 1
ATOM 2098 C CA . TRP B 1 96 ? -3.951 -8.711 -13.75 1 98.44 96 TRP B CA 1
ATOM 2099 C C . TRP B 1 96 ? -5.203 -8.031 -13.203 1 98.44 96 TRP B C 1
ATOM 2101 O O . TRP B 1 96 ? -5.371 -6.82 -13.352 1 98.44 96 TRP B O 1
ATOM 2111 N N . HIS B 1 97 ? -6 -8.797 -12.445 1 97.06 97 HIS B N 1
ATOM 2112 C CA . HIS B 1 97 ? -7.336 -8.344 -12.086 1 97.06 97 HIS B CA 1
ATOM 2113 C C . HIS B 1 97 ? -7.285 -7.305 -10.977 1 97.06 97 HIS B C 1
ATOM 2115 O O . HIS B 1 97 ? -8.188 -6.473 -10.852 1 97.06 97 HIS B O 1
ATOM 2121 N N . ASN B 1 98 ? -6.184 -7.285 -10.352 1 96.5 98 ASN B N 1
ATOM 2122 C CA . ASN B 1 98 ? -6.168 -6.379 -9.211 1 96.5 98 ASN B CA 1
ATOM 2123 C C . ASN B 1 98 ? -5.227 -5.199 -9.445 1 96.5 98 ASN B C 1
ATOM 2125 O O . ASN B 1 98 ? -5.324 -4.18 -8.766 1 96.5 98 ASN B O 1
ATOM 2129 N N . HIS B 1 99 ? -4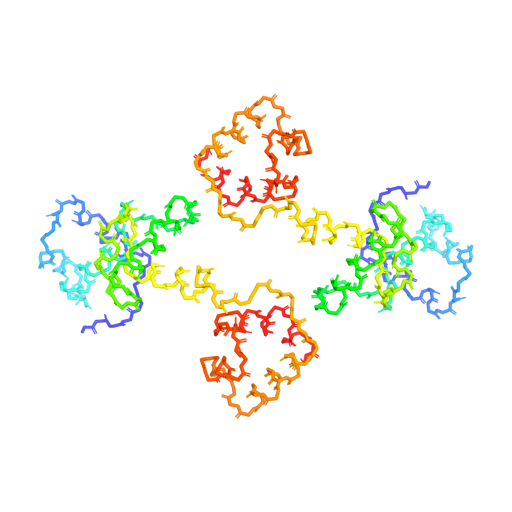.363 -5.363 -10.414 1 96.31 99 HIS B N 1
ATOM 2130 C CA . HIS B 1 99 ? -3.338 -4.328 -10.477 1 96.31 99 HIS B CA 1
ATOM 2131 C C . HIS B 1 99 ? -3.127 -3.846 -11.906 1 96.31 99 HIS B C 1
ATOM 2133 O O . HIS B 1 99 ? -2.943 -2.648 -12.141 1 96.31 99 HIS B O 1
ATOM 2139 N N . LEU B 1 100 ? -3.184 -4.699 -12.867 1 97.62 100 LEU B N 1
ATOM 2140 C CA . LEU B 1 100 ? -2.652 -4.352 -14.18 1 97.62 100 LEU B CA 1
ATOM 2141 C C . LEU B 1 100 ? -3.775 -3.957 -15.133 1 97.62 100 LEU B C 1
ATOM 2143 O O . LEU B 1 100 ? -3.555 -3.195 -16.078 1 97.62 100 LEU B O 1
ATOM 2147 N N . ASN B 1 101 ? -4.965 -4.488 -14.867 1 97.12 101 ASN B N 1
ATOM 2148 C CA . ASN B 1 101 ? -6.109 -4.156 -15.703 1 97.12 101 ASN B CA 1
ATOM 2149 C C . ASN B 1 101 ? -6.297 -2.645 -15.82 1 97.12 101 ASN B C 1
ATOM 2151 O O . ASN B 1 101 ? -6.383 -1.943 -14.812 1 97.12 101 ASN B O 1
ATOM 2155 N N . PRO B 1 102 ? -6.316 -2.115 -17.031 1 95.38 102 PRO B N 1
ATOM 2156 C CA . PRO B 1 102 ? -6.387 -0.667 -17.25 1 95.38 102 PRO B CA 1
ATOM 2157 C C . PRO B 1 102 ? -7.688 -0.058 -16.734 1 95.38 102 PRO B C 1
ATOM 2159 O O . PRO B 1 102 ? -7.773 1.16 -16.547 1 95.38 102 PRO B O 1
ATOM 2162 N N . HIS B 1 103 ? -8.664 -0.799 -16.484 1 95.56 103 HIS B N 1
ATOM 2163 C CA . HIS B 1 103 ? -9.969 -0.297 -16.062 1 95.56 103 HIS B CA 1
ATOM 2164 C C . HIS B 1 103 ? -10.031 -0.106 -14.555 1 95.56 103 HIS B C 1
ATOM 2166 O O . HIS B 1 103 ? -11.016 0.421 -14.031 1 95.56 103 HIS B O 1
ATOM 2172 N N . ILE B 1 104 ? -8.961 -0.531 -13.883 1 96.19 104 ILE B N 1
ATOM 2173 C CA . ILE B 1 104 ? -8.93 -0.416 -12.43 1 96.19 104 ILE B CA 1
ATOM 2174 C C . ILE B 1 104 ? -8.609 1.023 -12.031 1 96.19 104 ILE B C 1
ATOM 2176 O O . ILE B 1 104 ? -7.676 1.627 -12.57 1 96.19 104 ILE B O 1
ATOM 2180 N N . SER B 1 105 ? -9.398 1.532 -11.141 1 93.62 105 SER B N 1
ATOM 2181 C CA . SER B 1 105 ? -9.156 2.883 -10.641 1 93.62 105 SER B CA 1
ATOM 2182 C C . SER B 1 105 ? -8.141 2.881 -9.508 1 93.62 105 SER B C 1
ATOM 2184 O O . SER B 1 105 ? -8.305 2.158 -8.523 1 93.62 105 SER B O 1
ATOM 2186 N N . LYS B 1 106 ? -7.137 3.738 -9.602 1 88.25 106 LYS B N 1
ATOM 2187 C CA . LYS B 1 106 ? -6.109 3.828 -8.57 1 88.25 106 LYS B CA 1
ATOM 2188 C C . LYS B 1 106 ? -6.227 5.129 -7.785 1 88.25 106 LYS B C 1
ATOM 2190 O O . LYS B 1 106 ? -5.352 5.461 -6.984 1 88.25 106 LYS B O 1
ATOM 2195 N N . SER B 1 107 ? -7.328 5.758 -7.992 1 91.88 107 SER B N 1
ATOM 2196 C CA . SER B 1 107 ? -7.539 7.031 -7.309 1 91.88 107 SER B CA 1
ATOM 2197 C C . SER B 1 107 ? -7.996 6.812 -5.871 1 91.88 107 SER B C 1
ATOM 2199 O O . SER B 1 107 ? -8.367 5.695 -5.492 1 91.88 107 SER B O 1
ATOM 2201 N N . SER B 1 108 ? -7.906 7.836 -5.078 1 95.5 108 SER B N 1
ATOM 2202 C CA . SER B 1 108 ? -8.398 7.785 -3.709 1 95.5 108 SER B CA 1
ATOM 2203 C C . SER B 1 108 ? -9.906 7.551 -3.676 1 95.5 108 SER B C 1
ATOM 2205 O O . SER B 1 108 ? -10.609 7.836 -4.648 1 95.5 108 SER B O 1
ATOM 2207 N N . TRP B 1 109 ? -10.336 7.016 -2.607 1 96.81 109 TRP B N 1
ATOM 2208 C CA . TRP B 1 109 ? -11.75 6.73 -2.414 1 96.81 109 TRP B CA 1
ATOM 2209 C C . TRP B 1 109 ? -12.547 8.016 -2.201 1 96.81 109 TRP B C 1
ATOM 2211 O O . TRP B 1 109 ? -12.086 8.93 -1.509 1 96.81 109 TRP B O 1
ATOM 2221 N N . THR B 1 110 ? -13.727 8.094 -2.797 1 96.44 110 THR B N 1
ATOM 2222 C CA . THR B 1 110 ? -14.602 9.242 -2.621 1 96.44 110 THR B CA 1
ATOM 2223 C C . THR B 1 110 ? -15.578 9.016 -1.469 1 96.44 110 THR B C 1
ATOM 2225 O O . THR B 1 110 ? -15.805 7.871 -1.062 1 96.44 110 THR B O 1
ATOM 2228 N N . GLU B 1 111 ? -16.094 10.102 -1.04 1 93.81 111 GLU B N 1
ATOM 2229 C CA . GLU B 1 111 ? -17.109 9.984 -0.005 1 93.81 111 GLU B CA 1
ATOM 2230 C C . GLU B 1 111 ? -18.328 9.219 -0.514 1 93.81 111 GLU B C 1
ATOM 2232 O O . GLU B 1 111 ? -18.969 8.484 0.241 1 93.81 111 GLU B O 1
ATOM 2237 N N . GLU B 1 112 ? -18.578 9.375 -1.752 1 96.69 112 GLU B N 1
ATOM 2238 C CA . GLU B 1 112 ? -19.719 8.688 -2.359 1 96.69 112 GLU B CA 1
ATOM 2239 C C . GLU B 1 112 ? -19.484 7.176 -2.412 1 96.69 112 GLU B C 1
ATOM 2241 O O . GLU B 1 112 ? -20.391 6.391 -2.148 1 96.69 112 GLU B O 1
ATOM 2246 N N . GLU B 1 113 ? -18.312 6.793 -2.768 1 97.31 113 GLU B N 1
ATOM 2247 C CA . GLU B 1 113 ? -17.984 5.375 -2.787 1 97.31 113 GLU B CA 1
ATOM 2248 C C . GLU B 1 113 ? -18.062 4.77 -1.388 1 97.31 113 GLU B C 1
ATOM 2250 O O . GLU B 1 113 ? -18.562 3.656 -1.215 1 97.31 113 GLU B O 1
ATOM 2255 N N . ASP B 1 114 ? -17.625 5.551 -0.438 1 95.94 114 ASP B N 1
ATOM 2256 C CA . ASP B 1 114 ? -17.688 5.074 0.94 1 95.94 114 ASP B CA 1
ATOM 2257 C C . ASP B 1 114 ? -19.125 4.809 1.373 1 95.94 114 ASP B C 1
ATOM 2259 O O . ASP B 1 114 ? -19.406 3.793 2.012 1 95.94 114 ASP B O 1
ATOM 2263 N N . LYS B 1 115 ? -19.906 5.773 1.057 1 96.5 115 LYS B N 1
ATOM 2264 C CA . LYS B 1 115 ? -21.312 5.625 1.397 1 96.5 115 LYS B CA 1
ATOM 2265 C C . LYS B 1 115 ? -21.922 4.391 0.732 1 96.5 115 LYS B C 1
ATOM 2267 O O . LYS B 1 115 ? -22.625 3.617 1.376 1 96.5 115 LYS B O 1
ATOM 2272 N N . LEU B 1 116 ? -21.562 4.176 -0.536 1 97.88 116 LEU B N 1
ATOM 2273 C CA . LEU B 1 116 ? -22.078 3.043 -1.295 1 97.88 116 LEU B CA 1
ATOM 2274 C C . LEU B 1 116 ? -21.594 1.725 -0.705 1 97.88 116 LEU B C 1
ATOM 2276 O O . LEU B 1 116 ? -22.375 0.779 -0.556 1 97.88 116 LEU B O 1
ATOM 2280 N N . ILE B 1 117 ? -20.344 1.635 -0.315 1 97.88 117 ILE B N 1
ATOM 2281 C CA . ILE B 1 117 ? -19.766 0.424 0.253 1 97.88 117 ILE B CA 1
ATOM 2282 C C . ILE B 1 117 ? -20.422 0.114 1.594 1 97.88 117 ILE B C 1
ATOM 2284 O O . ILE B 1 117 ? -20.766 -1.039 1.873 1 97.88 117 ILE B O 1
ATOM 2288 N N . TYR B 1 118 ? -20.609 1.196 2.369 1 97.56 118 TYR B N 1
ATOM 2289 C CA . TYR B 1 118 ? -21.219 1.039 3.686 1 97.56 118 TYR B CA 1
ATOM 2290 C C . TYR B 1 118 ? -22.625 0.451 3.57 1 97.56 118 TYR B C 1
ATOM 2292 O O . TYR B 1 118 ? -22.953 -0.523 4.25 1 97.56 118 TYR B O 1
ATOM 2300 N N . GLU B 1 119 ? -23.422 1.014 2.674 1 97.94 119 GLU B N 1
ATOM 2301 C CA . GLU B 1 119 ? -24.797 0.566 2.49 1 97.94 119 GLU B CA 1
ATOM 2302 C C . GLU B 1 119 ? -24.859 -0.86 1.949 1 97.94 119 GLU B C 1
ATOM 2304 O O . GLU B 1 119 ? -25.672 -1.671 2.395 1 97.94 119 GLU B O 1
ATOM 2309 N N . ALA B 1 120 ? -24 -1.148 0.968 1 98.19 120 ALA B N 1
ATOM 2310 C CA . ALA B 1 120 ? -23.969 -2.482 0.375 1 98.19 120 ALA B CA 1
ATOM 2311 C C . ALA B 1 120 ? -23.531 -3.527 1.399 1 98.19 120 ALA B C 1
ATOM 2313 O O . ALA B 1 120 ? -24.109 -4.617 1.469 1 98.19 120 ALA B O 1
ATOM 2314 N N . HIS B 1 121 ? -22.5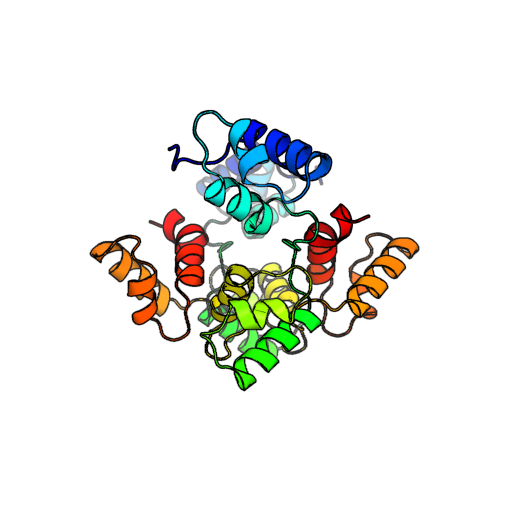31 -3.193 2.162 1 97.56 121 HIS B N 1
ATOM 2315 C CA . HIS B 1 121 ? -22.031 -4.109 3.191 1 97.56 121 HIS B CA 1
ATOM 2316 C C . HIS B 1 121 ? -23.109 -4.367 4.246 1 97.56 121 HIS B C 1
ATOM 2318 O O . HIS B 1 121 ? -23.219 -5.484 4.754 1 97.56 121 HIS B O 1
ATOM 2324 N N . LYS B 1 122 ? -23.844 -3.33 4.609 1 96.75 122 LYS B N 1
ATOM 2325 C CA . LYS B 1 122 ? -24.938 -3.463 5.559 1 96.75 122 LYS B CA 1
ATOM 2326 C C . LYS B 1 122 ? -25.984 -4.441 5.043 1 96.75 122 LYS B C 1
ATOM 2328 O O . LYS B 1 122 ? -26.547 -5.223 5.82 1 96.75 122 LYS B O 1
ATOM 2333 N N . LYS B 1 123 ? -26.156 -4.52 3.754 1 97.81 123 LYS B N 1
ATOM 2334 C CA . LYS B 1 123 ? -27.203 -5.32 3.127 1 97.81 123 LYS B CA 1
ATOM 2335 C C . LYS B 1 123 ? -26.719 -6.738 2.842 1 97.81 123 LYS B C 1
ATOM 2337 O O . LYS B 1 123 ? -27.453 -7.703 3.043 1 97.81 123 LYS B O 1
ATOM 2342 N N . MET B 1 124 ? -25.516 -6.918 2.385 1 97.31 124 MET B N 1
ATOM 2343 C CA . MET B 1 124 ? -25.125 -8.219 1.843 1 97.31 124 MET B CA 1
ATOM 2344 C C . MET B 1 124 ? -23.891 -8.758 2.549 1 97.31 124 MET B C 1
ATOM 2346 O O . MET B 1 124 ? -23.438 -9.867 2.252 1 97.31 124 MET B O 1
ATOM 2350 N N . GLY B 1 125 ? -23.281 -8 3.428 1 97.06 125 GLY B N 1
ATOM 2351 C CA . GLY B 1 125 ? -22.156 -8.477 4.199 1 97.06 125 GLY B CA 1
ATOM 2352 C C . GLY B 1 125 ? -20.859 -8.492 3.408 1 97.06 125 GLY B C 1
ATOM 2353 O O . GLY B 1 125 ? -20.562 -7.547 2.664 1 97.06 125 GLY B O 1
ATOM 2354 N N . ASN B 1 126 ? -20.094 -9.562 3.537 1 97.5 126 ASN B N 1
ATOM 2355 C CA . ASN B 1 126 ? -18.75 -9.617 2.973 1 97.5 126 ASN B CA 1
ATOM 2356 C C . ASN B 1 126 ? -18.75 -10.172 1.551 1 97.5 126 ASN B C 1
ATOM 2358 O O . ASN B 1 126 ? -17.875 -10.945 1.171 1 97.5 126 ASN B O 1
ATOM 2362 N N . LYS B 1 127 ? -19.766 -9.883 0.839 1 98.44 127 LYS B N 1
ATOM 2363 C CA . LYS B 1 127 ? -19.828 -10.281 -0.564 1 98.44 127 LYS B CA 1
ATOM 2364 C C . LYS B 1 127 ? -19.156 -9.25 -1.459 1 98.44 127 LYS B C 1
ATOM 2366 O O . LYS B 1 127 ? -19.812 -8.602 -2.275 1 98.44 127 LYS B O 1
ATOM 2371 N N . TRP B 1 128 ? -17.844 -9.172 -1.375 1 98.38 128 TRP B N 1
ATOM 2372 C CA . TRP B 1 128 ? -17.047 -8.102 -1.962 1 98.38 128 TRP B CA 1
ATOM 2373 C C . TRP B 1 128 ? -17.156 -8.109 -3.482 1 98.38 128 TRP B C 1
ATOM 2375 O O . TRP B 1 128 ? -17.156 -7.055 -4.121 1 98.38 128 TRP B O 1
ATOM 2385 N N . ALA B 1 129 ? -17.266 -9.344 -4.07 1 97.69 129 ALA B N 1
ATOM 2386 C CA . ALA B 1 129 ? -17.422 -9.438 -5.516 1 97.69 129 ALA B CA 1
ATOM 2387 C C . ALA B 1 129 ? -18.719 -8.789 -5.973 1 97.69 129 ALA B C 1
ATOM 2389 O O . ALA B 1 129 ? -18.75 -8.117 -7.012 1 97.69 129 ALA B O 1
ATOM 2390 N N . GLU B 1 130 ? -19.766 -8.93 -5.199 1 98.25 130 GLU B N 1
ATOM 2391 C CA . GLU B 1 130 ? -21.062 -8.328 -5.5 1 98.25 130 GLU B CA 1
ATOM 2392 C C . GLU B 1 130 ? -21.016 -6.816 -5.305 1 98.25 130 GLU B C 1
ATOM 2394 O O . GLU B 1 130 ? -21.578 -6.066 -6.105 1 98.25 130 GLU B O 1
ATOM 2399 N N . ILE B 1 131 ? -20.344 -6.41 -4.277 1 98.38 131 ILE B N 1
ATOM 2400 C CA . ILE B 1 131 ? -20.25 -4.984 -3.994 1 98.38 131 ILE B CA 1
ATOM 2401 C C . ILE B 1 131 ? -19.438 -4.293 -5.086 1 98.38 131 ILE B C 1
ATOM 2403 O O . ILE B 1 131 ? -19.75 -3.17 -5.488 1 98.38 131 ILE B O 1
ATOM 2407 N N . ALA B 1 132 ? -18.453 -4.973 -5.594 1 98.19 132 ALA B N 1
ATOM 2408 C CA . ALA B 1 132 ? -17.594 -4.422 -6.629 1 98.19 132 ALA B CA 1
ATOM 2409 C C . ALA B 1 132 ? -18.375 -4.109 -7.898 1 98.19 132 ALA B C 1
ATOM 2411 O O . ALA B 1 132 ? -18.047 -3.174 -8.633 1 98.19 132 ALA B O 1
ATOM 2412 N N . LYS B 1 133 ? -19.438 -4.836 -8.141 1 97.56 133 LYS B N 1
ATOM 2413 C CA . LYS B 1 133 ? -20.281 -4.613 -9.32 1 97.56 133 LYS B CA 1
ATOM 2414 C C . LYS B 1 133 ? -20.938 -3.24 -9.266 1 97.56 133 LYS B C 1
ATOM 2416 O O . LYS B 1 133 ? -21.312 -2.689 -10.305 1 97.56 133 LYS B O 1
ATOM 2421 N N . LEU B 1 134 ? -21.047 -2.697 -8.055 1 97.69 134 LEU B N 1
ATOM 2422 C CA . LEU B 1 134 ? -21.703 -1.408 -7.867 1 97.69 134 LEU B CA 1
ATOM 2423 C C . LEU B 1 134 ? -20.703 -0.264 -8.008 1 97.69 134 LEU B C 1
ATOM 2425 O O . LEU B 1 134 ? -21.094 0.905 -8.055 1 97.69 134 LEU B O 1
ATOM 2429 N N . LEU B 1 135 ? -19.453 -0.597 -8.078 1 97.88 135 LEU B N 1
ATOM 2430 C CA . LEU B 1 135 ? -18.391 0.413 -8.117 1 97.88 135 LEU B CA 1
ATOM 2431 C C . LEU B 1 135 ? -17.453 0.168 -9.289 1 97.88 135 LEU B C 1
ATOM 2433 O O . LEU B 1 135 ? -16.328 -0.32 -9.094 1 97.88 135 LEU B O 1
ATOM 2437 N N . PRO B 1 136 ? -17.922 0.604 -10.453 1 95.81 136 PRO B N 1
ATOM 2438 C CA . PRO B 1 136 ? -17.062 0.385 -11.617 1 95.81 136 PRO B CA 1
ATOM 2439 C C . PRO B 1 136 ? -15.633 0.904 -11.398 1 95.81 136 PRO B C 1
ATOM 2441 O O . PRO B 1 136 ? -15.453 2.002 -10.867 1 95.81 136 PRO B O 1
ATOM 2444 N N . GLY B 1 137 ? -14.695 0.026 -11.695 1 96.25 137 GLY B N 1
ATOM 2445 C CA . GLY B 1 137 ? -13.305 0.423 -11.578 1 96.25 137 GLY B CA 1
ATOM 2446 C C . GLY B 1 137 ? -12.656 -0.044 -10.281 1 96.25 137 GLY B C 1
ATOM 2447 O O . GLY B 1 137 ? -11.43 -0.013 -10.148 1 96.25 137 GLY B O 1
ATOM 2448 N N . ARG B 1 138 ? -13.523 -0.438 -9.367 1 98.12 138 ARG B N 1
ATOM 2449 C CA . ARG B 1 138 ? -13 -0.948 -8.102 1 98.12 138 ARG B CA 1
ATOM 2450 C C . ARG B 1 138 ? -13.039 -2.473 -8.07 1 98.12 138 ARG B C 1
ATOM 2452 O O . ARG B 1 138 ? -14.008 -3.082 -8.523 1 98.12 138 ARG B O 1
ATOM 2459 N N . THR B 1 139 ? -11.953 -3.062 -7.551 1 98.12 139 THR B N 1
ATOM 2460 C CA . THR B 1 139 ? -11.914 -4.516 -7.457 1 98.12 139 THR B CA 1
ATOM 2461 C C . THR B 1 139 ? -12.43 -4.988 -6.102 1 98.12 139 THR B C 1
ATOM 2463 O O . THR B 1 139 ? -12.484 -4.215 -5.145 1 98.12 139 THR B O 1
ATOM 2466 N N . ASP B 1 140 ? -12.852 -6.168 -6.035 1 97.81 140 ASP B N 1
ATOM 2467 C CA . ASP B 1 140 ? -13.305 -6.73 -4.77 1 97.81 140 ASP B CA 1
ATOM 2468 C C . ASP B 1 140 ? -12.219 -6.625 -3.701 1 97.81 140 ASP B C 1
ATOM 2470 O O . ASP B 1 140 ? -12.5 -6.258 -2.559 1 97.81 140 ASP B O 1
ATOM 2474 N N . ASN B 1 141 ? -11.023 -6.879 -4.16 1 97.75 141 ASN B N 1
ATOM 2475 C CA . ASN B 1 141 ? -9.906 -6.801 -3.227 1 97.75 141 ASN B CA 1
ATOM 2476 C C . ASN B 1 141 ? -9.703 -5.379 -2.709 1 97.75 141 ASN B C 1
ATOM 2478 O O . ASN B 1 141 ? -9.477 -5.172 -1.517 1 97.75 141 ASN B O 1
ATOM 2482 N N . ALA B 1 142 ? -9.789 -4.445 -3.572 1 97.75 142 ALA B N 1
ATOM 2483 C CA . ALA B 1 142 ? -9.641 -3.047 -3.178 1 97.75 142 ALA B CA 1
ATOM 2484 C C . ALA B 1 142 ? -10.719 -2.639 -2.178 1 97.75 142 ALA B C 1
ATOM 2486 O O . ALA B 1 142 ? -10.43 -1.953 -1.193 1 97.75 142 ALA B O 1
ATOM 2487 N N . ILE B 1 143 ? -11.859 -3.088 -2.396 1 98 143 ILE B N 1
ATOM 2488 C CA . ILE B 1 143 ? -12.992 -2.746 -1.538 1 98 143 ILE B CA 1
ATOM 2489 C C . ILE B 1 143 ? -12.812 -3.393 -0.167 1 98 143 ILE B C 1
ATOM 2491 O O . ILE B 1 143 ? -12.992 -2.74 0.863 1 98 143 ILE B O 1
ATOM 2495 N N . LYS B 1 144 ? -12.477 -4.598 -0.192 1 98.06 144 LYS B N 1
ATOM 2496 C CA . LYS B 1 144 ? -12.227 -5.316 1.055 1 98.06 144 LYS B CA 1
ATOM 2497 C C . LYS B 1 144 ? -11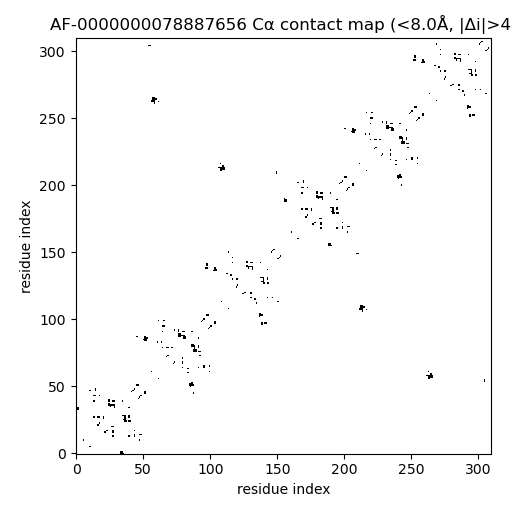.156 -4.613 1.889 1 98.06 144 LYS B C 1
ATOM 2499 O O . LYS B 1 144 ? -11.336 -4.41 3.09 1 98.06 144 LYS B O 1
ATOM 2504 N N . ASN B 1 145 ? -10.078 -4.273 1.195 1 96.38 145 ASN B N 1
ATOM 2505 C CA . ASN B 1 145 ? -8.977 -3.613 1.891 1 96.38 145 ASN B CA 1
ATOM 2506 C C . ASN B 1 145 ? -9.391 -2.246 2.426 1 96.38 145 ASN B C 1
ATOM 2508 O O . ASN B 1 145 ? -9.047 -1.885 3.553 1 96.38 145 ASN B O 1
ATOM 2512 N N . HIS B 1 146 ? -10.125 -1.553 1.659 1 96.31 146 HIS B N 1
ATOM 2513 C CA . HIS B 1 146 ? -10.617 -0.243 2.066 1 96.31 146 HIS B CA 1
ATOM 2514 C C . HIS B 1 146 ? -11.547 -0.355 3.271 1 96.31 146 HIS B C 1
ATOM 2516 O O . HIS B 1 146 ? -11.414 0.408 4.23 1 96.31 146 HIS B O 1
ATOM 2522 N N . TRP B 1 147 ? -12.391 -1.303 3.221 1 97.38 147 TRP B N 1
ATOM 2523 C CA . TRP B 1 147 ? -13.32 -1.552 4.32 1 97.38 147 TRP B CA 1
ATOM 2524 C C . TRP B 1 147 ? -12.57 -1.88 5.605 1 97.38 147 TRP B C 1
ATOM 2526 O O . TRP B 1 147 ? -12.812 -1.271 6.648 1 97.38 147 TRP B O 1
ATOM 2536 N N . ASN B 1 148 ? -11.57 -2.736 5.492 1 96.12 148 ASN B N 1
ATOM 2537 C CA . ASN B 1 148 ? -10.867 -3.25 6.66 1 96.12 148 ASN B CA 1
ATOM 2538 C C . ASN B 1 148 ? -9.891 -2.219 7.223 1 96.12 148 ASN B C 1
ATOM 2540 O O . ASN B 1 148 ? -9.688 -2.15 8.438 1 96.12 148 ASN B O 1
ATOM 2544 N N . SER B 1 149 ? -9.352 -1.44 6.367 1 93 149 SER B N 1
ATOM 2545 C CA . SER B 1 149 ? -8.312 -0.517 6.801 1 93 149 SER B CA 1
ATOM 2546 C C . SER B 1 149 ? -8.898 0.828 7.215 1 93 149 SER B C 1
ATOM 2548 O O . SER B 1 149 ? -8.344 1.517 8.07 1 93 149 SER B O 1
ATOM 2550 N N . THR B 1 150 ? -9.977 1.22 6.621 1 90.5 150 THR B N 1
ATOM 2551 C CA . THR B 1 150 ? -10.438 2.596 6.773 1 90.5 150 THR B CA 1
ATOM 2552 C C . THR B 1 150 ? -11.836 2.635 7.379 1 90.5 150 THR B C 1
ATOM 2554 O O . THR B 1 150 ? -12.078 3.359 8.344 1 90.5 150 THR B O 1
ATOM 2557 N N . MET B 1 151 ? -12.68 1.811 6.992 1 93.06 151 MET B N 1
ATOM 2558 C CA . MET B 1 151 ? -14.102 2.02 7.258 1 93.06 151 MET B CA 1
ATOM 2559 C C . MET B 1 151 ? -14.539 1.271 8.516 1 93.06 151 MET B C 1
ATOM 2561 O O . MET B 1 151 ? -15.336 1.78 9.297 1 93.06 151 MET B O 1
ATOM 2565 N N . ARG B 1 152 ? -13.961 0.09 8.586 1 88.88 152 ARG B N 1
ATOM 2566 C CA . ARG B 1 152 ? -14.398 -0.771 9.68 1 88.88 152 ARG B CA 1
ATOM 2567 C C . ARG B 1 152 ? -14.148 -0.109 11.031 1 88.88 152 ARG B C 1
ATOM 2569 O O . ARG B 1 152 ? -14.93 -0.28 11.961 1 88.88 152 ARG B O 1
ATOM 2576 N N . ARG B 1 153 ? -13.102 0.709 11.164 1 79.25 153 ARG B N 1
ATOM 2577 C CA . ARG B 1 153 ? -12.742 1.366 12.414 1 79.25 153 ARG B CA 1
ATOM 2578 C C . ARG B 1 153 ? -13.68 2.529 12.711 1 79.25 153 ARG B C 1
ATOM 2580 O O . ARG B 1 153 ? -13.797 2.967 13.859 1 79.25 153 ARG B O 1
ATOM 2587 N N . ARG B 1 154 ? -14.352 3.053 11.727 1 73.19 154 ARG B N 1
ATOM 2588 C CA . ARG B 1 154 ? -15.227 4.211 11.883 1 73.19 154 ARG B CA 1
ATOM 2589 C C . ARG B 1 154 ? -16.656 3.783 12.203 1 73.19 154 ARG B C 1
ATOM 2591 O O . ARG B 1 154 ? -17.469 4.602 12.625 1 73.19 154 ARG B O 1
ATOM 2598 N N . VAL B 1 155 ? -17 2.555 12.047 1 67.19 155 VAL B N 1
ATOM 2599 C CA . VAL B 1 155 ? -18.328 2.043 12.312 1 67.19 155 VAL B CA 1
ATOM 2600 C C . VAL B 1 155 ? -18.359 1.359 13.68 1 67.19 155 VAL B C 1
ATOM 2602 O O . VAL B 1 155 ? -17.438 0.611 14.023 1 67.19 155 VAL B O 1
#

Sequence (310 aa):
INKGRWTKEEDEKLKDLACELGPNWKEVASHFPDRTDVQCQQRWHKVLNPELIKGPWTKEEDEKVVELVNKYGPKKWSLIAQHLKGRIGKQCRERWHNHLNPHISKSSWTEEEDKLIYEAHKKMGNKWAEIAKLLPGRTDNAIKNHWNSTMRRRVINKGRWTKEEDEKLKDLACELGPNWKEVASHFPDRTDVQCQQRWHKVLNPELIKGPWTKEEDEKVVELVNKYGPKKWSLIAQHLKGRIGKQCRERWHNHLNPHISKSSWTEEEDKLIYEAHKKMGNKWAEIAKLLPGRTDNAIKNHWNSTMRRRV

Secondary structure (DSSP, 8-state):
---SPPPHHHHHHHHHHHHHH-S-HHHHHTTSSS--HHHHHHHIIIII-TT---SPPPHHHHHHHHHHHHHH-TT-HHHHHHTSTT--HHHHHHHIIIII-TT---SPPPHHHHHHHHHHHHHH-S-HHHHHTTSTT--HHHHHHHIIIIIGGG-/---SPPPHHHHHHHHHHHHHH-S-HHHHHTTSSS--HHHHHHHIIIII-TT---SPPPHHHHHHHHHHHHHH-TT-HHHHHHTSTT--HHHHHHHIIIII-TT---SPPPHHHHHHHHHHHHHH-S-HHHHHTTSTT--HHHHHHHIIIIIGGG-

Nearest PDB structures (foldseek):
  1h88-assembly1_C  TM=8.893E-01  e=4.462E-19  Mus musculus
  1h89-assembly1_C  TM=9.896E-01  e=3.617E-15  Mus musculus
  1h8a-assembly1_C  TM=9.854E-01  e=8.259E-14  Avian myeloblastosis virus
  3zqc-assembly3_G  TM=9.809E-01  e=2.499E-09  Trichomonas vaginalis
  1gv2-assembly1_A  TM=5.761E-01  e=1.357E-12  Mus musculus

Solvent-accessible surface area (backbone atoms only — not comparable to full-atom values): 17800 Å² total; per-residue (Å²): 119,62,87,66,83,83,47,71,65,55,49,53,49,47,53,52,41,40,70,72,64,40,94,42,34,66,65,54,18,69,77,38,95,42,45,47,32,66,54,52,47,48,45,35,76,75,68,63,41,82,69,53,59,88,67,85,70,34,33,67,56,49,51,48,51,54,52,43,30,73,71,68,41,96,74,53,32,60,64,51,16,71,77,38,89,34,44,46,27,69,57,50,46,50,45,36,70,70,66,61,42,84,68,53,60,85,67,56,58,38,73,67,54,49,52,50,50,52,55,45,35,74,73,64,48,88,45,37,68,64,52,22,72,77,36,84,35,47,38,33,66,56,50,50,50,46,38,65,72,58,46,53,79,76,101,119,61,87,65,84,82,48,72,65,54,49,53,50,48,54,54,41,40,69,72,64,41,94,42,37,66,65,54,18,69,77,37,96,43,45,46,33,66,56,50,46,48,45,35,76,74,66,64,42,82,68,53,58,86,66,85,69,36,33,65,55,51,52,50,51,54,52,42,32,73,71,69,41,95,75,53,32,61,63,52,16,70,77,37,90,33,44,45,26,69,57,50,47,50,46,36,70,70,65,62,42,84,67,53,61,86,66,55,58,39,74,66,54,49,52,50,50,52,55,47,35,74,72,62,49,88,46,37,68,65,51,21,73,76,36,85,35,46,39,31,66,57,50,49,50,45,36,66,74,58,44,53,79,75,102

pLDDT: mean 95.35, std 4.19, range [67.19, 98.5]

Organism: Nematostella vectensis (NCBI:txid45351)

Foldseek 3Di:
DDPDDQDPVNLVLLVVCCVVVNLPLCVSCVVPPPDHSVRSVCCQVPPNPPFADPDDDDPVNLVLLVVVCVVPNLPPQQVSQVVPGRYHSVRSNCCCQAPNPPFADPDDDDPVLLVLLVVVCVPPNLPLCVSVVVPGRHHSVNSVCCCVPPPVVVD/DDPDDQDPVNLVLLLVCCVVVNLPLCVSCVVPPPDDSVRSVCCCVPPNPPFADPDDDDPVNLVLLVVVCVVPNLPPQQVSQVVPGRYHSVRSNCCCQAPNPPFADPDDDDPVLLVLLVVVCVPPNLPLCVSVVVPGRHHSVNSVCCCVPPPVVVD

Radius of gyration: 25.95 Å; Cα contacts (8 Å, |Δi|>4): 284; chains: 2; bounding box: 55×73×62 Å